Protein AF-B0WEE1-F1 (afdb_monomer)

pLDDT: mean 79.26, std 21.21, range [24.19, 96.56]

Structure (mmCIF, N/CA/C/O backbone):
data_AF-B0WEE1-F1
#
_entry.id   AF-B0WEE1-F1
#
loop_
_atom_site.group_PDB
_atom_site.id
_atom_site.type_symbol
_atom_site.label_atom_id
_atom_site.label_alt_id
_atom_site.label_comp_id
_atom_site.label_asym_id
_atom_site.label_entity_id
_atom_site.label_seq_id
_atom_site.pdbx_PDB_ins_code
_atom_site.Cartn_x
_atom_site.Cartn_y
_atom_site.Cartn_z
_atom_site.occupancy
_atom_site.B_iso_or_equiv
_atom_site.auth_seq_id
_atom_site.auth_comp_id
_atom_site.auth_asym_id
_atom_site.auth_atom_id
_atom_site.pdbx_PDB_model_num
ATOM 1 N N . MET A 1 1 ? -20.373 8.356 1.603 1.00 24.19 1 MET A N 1
ATOM 2 C CA . MET A 1 1 ? -19.181 7.856 0.888 1.00 24.19 1 MET A CA 1
ATOM 3 C C . MET A 1 1 ? -18.296 7.267 1.958 1.00 24.19 1 MET A C 1
ATOM 5 O O . MET A 1 1 ? -17.566 8.008 2.595 1.00 24.19 1 MET A O 1
ATOM 9 N N . GLU A 1 2 ? -18.485 5.983 2.240 1.00 25.17 2 GLU A N 1
ATOM 10 C CA . GLU A 1 2 ? -17.710 5.255 3.245 1.00 25.17 2 GLU A CA 1
ATOM 11 C C . GLU A 1 2 ? -16.257 5.169 2.750 1.00 25.17 2 GLU A C 1
ATOM 13 O O . GLU A 1 2 ? -16.020 4.602 1.677 1.00 25.17 2 GLU A O 1
ATOM 18 N N . PRO A 1 3 ? -15.271 5.769 3.434 1.00 29.12 3 PRO A N 1
ATOM 19 C CA . PRO A 1 3 ? -13.881 5.525 3.096 1.00 29.12 3 PRO A CA 1
ATOM 20 C C . PRO A 1 3 ? -13.570 4.075 3.476 1.00 29.12 3 PRO A C 1
ATOM 22 O O . PRO A 1 3 ? -13.429 3.770 4.654 1.00 29.12 3 PRO A O 1
ATOM 25 N N . SER A 1 4 ? -13.494 3.174 2.486 1.00 31.38 4 SER A N 1
ATOM 26 C CA . SER A 1 4 ? -13.181 1.759 2.734 1.00 31.38 4 SER A CA 1
ATOM 27 C C . SER A 1 4 ? -11.893 1.650 3.553 1.00 31.38 4 SER A C 1
ATOM 29 O O . SER A 1 4 ? -10.805 2.001 3.085 1.00 31.38 4 SER A O 1
ATOM 31 N N . ILE A 1 5 ? -12.060 1.197 4.793 1.00 31.17 5 ILE A N 1
ATOM 32 C CA . ILE A 1 5 ? -11.099 1.129 5.902 1.00 31.17 5 ILE A CA 1
ATOM 33 C C . ILE A 1 5 ? -9.816 0.387 5.502 1.00 31.17 5 ILE A C 1
ATOM 35 O O . ILE A 1 5 ? -8.721 0.732 5.943 1.00 31.17 5 ILE A O 1
ATOM 39 N N . VAL A 1 6 ? -9.932 -0.548 4.560 1.00 28.86 6 VAL A N 1
ATOM 40 C CA . VAL A 1 6 ? -8.824 -1.329 3.994 1.00 28.86 6 VAL A CA 1
ATOM 41 C C . VAL A 1 6 ? -7.830 -0.457 3.209 1.00 28.86 6 VAL A C 1
ATOM 43 O O . VAL A 1 6 ? -6.634 -0.738 3.153 1.00 28.86 6 VAL A O 1
ATOM 46 N N . SER A 1 7 ? -8.294 0.672 2.677 1.00 28.70 7 SER A N 1
ATOM 47 C CA . SER A 1 7 ? -7.515 1.554 1.798 1.00 28.70 7 SER A CA 1
ATOM 48 C C . SER A 1 7 ? -6.540 2.458 2.556 1.00 28.70 7 SER A C 1
ATOM 50 O O . SER A 1 7 ? -5.565 2.934 1.984 1.00 28.70 7 SER A O 1
ATOM 52 N N . LEU A 1 8 ? -6.778 2.681 3.854 1.00 30.27 8 LEU A N 1
ATOM 53 C CA . LEU A 1 8 ? -5.871 3.426 4.736 1.00 30.27 8 LEU A CA 1
ATOM 54 C C . LEU A 1 8 ? -4.777 2.529 5.335 1.00 30.27 8 LEU A C 1
ATOM 56 O O . LEU A 1 8 ? -3.702 3.024 5.675 1.00 30.27 8 LEU A O 1
ATOM 60 N N . LEU A 1 9 ? -5.026 1.218 5.434 1.00 33.88 9 LEU A N 1
ATOM 61 C CA . LEU A 1 9 ? -4.101 0.254 6.036 1.00 33.88 9 LEU A CA 1
ATOM 62 C C . LEU A 1 9 ? -2.933 -0.106 5.106 1.00 33.88 9 LEU A C 1
ATOM 64 O O . LEU A 1 9 ? -1.802 -0.235 5.576 1.00 33.88 9 LEU A O 1
ATOM 68 N N . LEU A 1 10 ? -3.170 -0.161 3.792 1.00 30.27 10 LEU A N 1
ATOM 69 C CA . LEU A 1 10 ? -2.129 -0.430 2.789 1.00 30.27 10 LEU A CA 1
ATOM 70 C C . LEU A 1 10 ? -1.170 0.756 2.569 1.00 30.27 10 LEU A C 1
ATOM 72 O O . LEU A 1 10 ? -0.037 0.569 2.142 1.00 30.27 10 LEU A O 1
ATOM 76 N N . LEU A 1 11 ? -1.539 1.985 2.948 1.00 34.31 11 LEU A N 1
ATOM 77 C CA . LEU A 1 11 ? -0.636 3.138 2.796 1.00 34.31 11 LEU A CA 1
ATOM 78 C C . LEU A 1 11 ? 0.542 3.149 3.756 1.00 34.31 11 LEU A C 1
ATOM 80 O O . LEU A 1 11 ? 1.592 3.714 3.450 1.00 34.31 11 LEU A O 1
ATOM 84 N N . PHE A 1 12 ? 0.408 2.499 4.904 1.00 36.53 12 PHE A N 1
ATOM 85 C CA . PHE A 1 12 ? 1.555 2.324 5.777 1.00 36.53 12 PHE A CA 1
ATOM 86 C C . PHE A 1 12 ? 2.446 1.155 5.366 1.00 36.53 12 PHE A C 1
ATOM 88 O O . PHE A 1 12 ? 3.554 1.036 5.895 1.00 36.53 12 PHE A O 1
ATOM 95 N N . SER A 1 13 ? 2.026 0.373 4.363 1.00 31.31 13 SER A N 1
ATOM 96 C CA . SER A 1 13 ? 2.859 -0.643 3.742 1.00 31.31 13 SER A CA 1
ATOM 97 C C . SER A 1 13 ? 3.767 -0.116 2.619 1.00 31.31 13 SER A C 1
ATOM 99 O O . SER A 1 13 ? 4.299 -0.871 1.820 1.00 31.31 13 SER A O 1
ATOM 101 N N . LEU A 1 14 ? 3.995 1.193 2.549 1.00 31.33 14 LEU A N 1
ATOM 102 C CA . LEU A 1 14 ? 5.192 1.761 1.909 1.00 31.33 14 LEU A CA 1
ATOM 103 C C . LEU A 1 14 ? 6.094 2.442 2.948 1.00 31.33 14 LEU A C 1
ATOM 105 O O . LEU A 1 14 ? 6.934 3.278 2.640 1.00 31.33 14 LEU A O 1
ATOM 109 N N . GLY A 1 15 ? 5.891 2.124 4.227 1.00 34.47 15 GLY A N 1
ATOM 110 C CA . GLY A 1 15 ? 6.249 3.001 5.329 1.00 34.47 15 GLY A CA 1
ATOM 111 C C . GLY A 1 15 ? 7.355 2.527 6.259 1.00 34.47 15 GLY A C 1
ATOM 112 O O . GLY A 1 15 ? 7.516 3.172 7.290 1.00 34.47 15 GLY A O 1
ATOM 113 N N . ALA A 1 16 ? 8.134 1.469 5.987 1.00 30.28 16 ALA A N 1
ATOM 114 C CA . ALA A 1 16 ? 9.292 1.153 6.843 1.00 30.28 16 ALA A CA 1
ATOM 115 C C . ALA A 1 16 ? 10.331 0.171 6.258 1.00 30.28 16 ALA A C 1
ATOM 117 O O . ALA A 1 16 ? 10.458 -0.953 6.727 1.00 30.28 16 ALA A O 1
ATOM 118 N N . SER A 1 17 ? 11.194 0.633 5.352 1.00 33.00 17 SER A N 1
ATOM 119 C CA . SER A 1 17 ? 12.520 0.009 5.186 1.00 33.00 17 SER A CA 1
ATOM 120 C C . SER A 1 17 ? 13.599 0.745 5.999 1.00 33.00 17 SER A C 1
ATOM 122 O O . SER A 1 17 ? 13.611 1.978 6.060 1.00 33.00 17 SER A O 1
ATOM 124 N N . SER A 1 18 ? 14.404 -0.075 6.688 1.00 36.88 18 SER A N 1
ATOM 125 C CA . SER A 1 18 ? 15.675 0.126 7.414 1.00 36.88 18 SER A CA 1
ATOM 126 C C . SER A 1 18 ? 15.842 1.291 8.409 1.00 36.88 18 SER A C 1
ATOM 128 O O . SER A 1 18 ? 16.252 2.391 8.048 1.00 36.88 18 SER A O 1
ATOM 130 N N . SER A 1 19 ? 15.691 0.995 9.706 1.00 32.28 19 SER A N 1
ATOM 131 C CA . SER A 1 19 ? 16.679 1.330 10.755 1.00 32.28 19 SER A CA 1
ATOM 132 C C . SER A 1 19 ? 16.297 0.636 12.064 1.00 32.28 19 SER A C 1
ATOM 134 O O . SER A 1 19 ? 15.165 0.749 12.531 1.00 32.28 19 SER A O 1
ATOM 136 N N . GLY A 1 20 ? 17.235 -0.125 12.630 1.00 33.34 20 GLY A N 1
ATOM 137 C CA . GLY A 1 20 ? 17.052 -0.852 13.881 1.00 33.34 20 GLY A CA 1
ATOM 138 C C . GLY A 1 20 ? 16.870 0.096 15.063 1.00 33.34 20 GLY A C 1
ATOM 139 O O . GLY A 1 20 ? 17.740 0.913 15.352 1.00 33.34 20 GLY A O 1
ATOM 140 N N . TYR A 1 21 ? 15.755 -0.049 15.775 1.00 30.20 21 TYR A N 1
ATOM 141 C CA . TYR A 1 21 ? 15.539 0.590 17.067 1.00 30.20 21 TYR A CA 1
ATOM 142 C C . TYR A 1 21 ? 15.613 -0.480 18.156 1.00 30.20 21 TYR A C 1
ATOM 144 O O . TYR A 1 21 ? 14.747 -1.347 18.241 1.00 30.20 21 TYR A O 1
ATOM 152 N N . ASN A 1 22 ? 16.647 -0.407 18.994 1.00 30.48 22 ASN A N 1
ATOM 153 C CA . ASN A 1 22 ? 16.682 -1.099 20.279 1.00 30.48 22 ASN A CA 1
ATOM 154 C C . ASN A 1 22 ? 15.893 -0.269 21.300 1.00 30.48 22 ASN A C 1
ATOM 156 O O . ASN A 1 22 ? 16.178 0.916 21.474 1.00 30.48 22 ASN A O 1
ATOM 160 N N . LEU A 1 23 ? 14.940 -0.888 21.999 1.00 29.44 23 LEU A N 1
ATOM 161 C CA . LEU A 1 23 ? 14.274 -0.303 23.166 1.00 29.44 23 LEU A CA 1
ATOM 162 C C . LEU A 1 23 ? 14.470 -1.214 24.389 1.00 29.44 23 LEU A C 1
ATOM 164 O O . LEU A 1 23 ? 14.432 -2.437 24.247 1.00 29.44 23 LEU A O 1
ATOM 168 N N . PRO A 1 24 ? 14.706 -0.639 25.582 1.00 30.19 24 PRO A N 1
ATOM 169 C CA . PRO A 1 24 ? 14.985 -1.391 26.795 1.00 30.19 24 PRO A CA 1
ATOM 170 C C . PRO A 1 24 ? 13.713 -2.008 27.388 1.00 30.19 24 PRO A C 1
ATOM 172 O O . PRO A 1 24 ? 12.666 -1.371 27.482 1.00 30.19 24 PRO A O 1
ATOM 175 N N . THR A 1 25 ? 13.842 -3.254 27.836 1.00 39.22 25 THR A N 1
ATOM 176 C CA . THR A 1 25 ? 12.812 -4.032 28.529 1.00 39.22 25 THR A CA 1
ATOM 177 C C . THR A 1 25 ? 12.487 -3.448 29.904 1.00 39.22 25 THR A C 1
ATOM 179 O O . THR A 1 25 ? 13.367 -3.372 30.762 1.00 39.22 25 THR A O 1
ATOM 182 N N . THR A 1 26 ? 11.208 -3.180 30.184 1.00 36.62 26 THR A N 1
ATOM 183 C CA . THR A 1 26 ? 10.711 -3.081 31.567 1.00 36.62 26 THR A CA 1
ATOM 184 C C . THR A 1 26 ? 9.388 -3.813 31.783 1.00 36.62 26 THR A C 1
ATOM 186 O O . THR A 1 26 ? 8.344 -3.372 31.326 1.00 36.62 26 THR A O 1
ATOM 189 N N . ARG A 1 27 ? 9.530 -4.906 32.547 1.00 33.19 27 ARG A N 1
ATOM 190 C CA . ARG A 1 27 ? 8.713 -5.483 33.634 1.00 33.19 27 ARG A CA 1
ATOM 191 C C . ARG A 1 27 ? 7.195 -5.659 33.469 1.00 33.19 27 ARG A C 1
ATOM 193 O O . ARG A 1 27 ? 6.434 -4.715 33.324 1.00 33.19 27 ARG A O 1
ATOM 200 N N . HIS A 1 28 ? 6.827 -6.924 33.679 1.00 43.25 28 HIS A N 1
ATOM 201 C CA . HIS A 1 28 ? 5.501 -7.517 33.788 1.00 43.25 28 HIS A CA 1
ATOM 202 C C . HIS A 1 28 ? 4.563 -6.803 34.769 1.00 43.25 28 HIS A C 1
ATOM 204 O O . HIS A 1 28 ? 4.865 -6.676 35.957 1.00 43.25 28 HIS A O 1
ATOM 210 N N . VAL A 1 29 ? 3.389 -6.452 34.252 1.00 40.09 29 VAL A N 1
ATOM 211 C CA . VAL A 1 29 ? 2.128 -6.341 34.985 1.00 40.09 29 VAL A CA 1
ATOM 212 C C . VAL A 1 29 ? 1.253 -7.479 34.452 1.00 40.09 29 VAL A C 1
ATOM 214 O O . VAL A 1 29 ? 1.193 -7.679 33.241 1.00 40.09 29 VAL A O 1
ATOM 217 N N . GLU A 1 30 ? 0.664 -8.284 35.337 1.00 40.66 30 GLU A N 1
ATOM 218 C CA . GLU A 1 30 ? -0.270 -9.351 34.955 1.00 40.66 30 GLU A CA 1
ATOM 219 C C . GLU A 1 30 ? -1.512 -8.745 34.293 1.00 40.66 30 GLU A C 1
ATOM 221 O O . GLU A 1 30 ? -2.213 -7.933 34.897 1.00 40.66 30 GLU A O 1
ATOM 226 N N . GLU A 1 31 ? -1.788 -9.145 33.054 1.00 35.59 31 GLU A N 1
ATOM 227 C CA . GLU A 1 31 ? -2.916 -8.658 32.266 1.00 35.59 31 GLU A CA 1
ATOM 228 C C . GLU A 1 31 ? -3.718 -9.828 31.709 1.00 35.59 31 GLU A C 1
ATOM 230 O O . GLU A 1 31 ? -3.170 -10.798 31.184 1.00 35.59 31 GLU A O 1
ATOM 235 N N . GLN A 1 32 ? -5.039 -9.707 31.827 1.00 37.66 32 GLN A N 1
ATOM 236 C CA . GLN A 1 32 ? -6.025 -10.492 31.082 1.00 37.66 32 GLN A CA 1
ATOM 237 C C . GLN A 1 32 ? -5.645 -10.514 29.589 1.00 37.66 32 GLN A C 1
ATOM 239 O O . GLN A 1 32 ? -5.091 -9.521 29.120 1.00 37.66 32 GLN A O 1
ATOM 244 N N . PRO A 1 33 ? -5.878 -11.613 28.846 1.00 37.50 33 PRO A N 1
ATOM 245 C CA . PRO A 1 33 ? -5.180 -11.869 27.588 1.00 37.50 33 PRO A CA 1
ATOM 246 C C . PRO A 1 33 ? -5.459 -10.765 26.557 1.00 37.50 33 PRO A C 1
ATOM 248 O O . PRO A 1 33 ? -6.486 -10.763 25.889 1.00 37.50 33 PRO A O 1
ATOM 251 N N . ARG A 1 34 ? -4.515 -9.825 26.420 1.00 45.78 34 ARG A N 1
ATOM 252 C CA . ARG A 1 34 ? -4.468 -8.768 25.394 1.00 45.78 34 ARG A CA 1
ATOM 253 C C . ARG A 1 34 ? -4.008 -9.361 24.059 1.00 45.78 34 ARG A C 1
ATOM 255 O O . ARG A 1 34 ? -2.976 -8.969 23.523 1.00 45.78 34 ARG A O 1
ATOM 262 N N . HIS A 1 35 ? -4.707 -10.398 23.606 1.00 53.47 35 HIS A N 1
ATOM 263 C CA . HIS A 1 35 ? -4.207 -11.360 22.626 1.00 53.47 35 HIS A CA 1
ATOM 264 C C . HIS A 1 35 ? -5.198 -11.658 21.489 1.00 53.47 35 HIS A C 1
ATOM 266 O O . HIS A 1 35 ? -5.295 -12.818 21.118 1.00 53.47 35 HIS A O 1
ATOM 272 N N . HIS A 1 36 ? -5.937 -10.698 20.906 1.00 73.12 36 HIS A N 1
ATOM 273 C CA . HIS A 1 36 ? -6.811 -11.061 19.770 1.00 73.12 36 HIS A CA 1
ATOM 274 C C . HIS A 1 36 ? -6.735 -10.139 18.538 1.00 73.12 36 HIS A C 1
ATOM 276 O O . HIS A 1 36 ? -6.563 -10.679 17.447 1.00 73.12 36 HIS A O 1
ATOM 282 N N . LEU A 1 37 ? -6.678 -8.800 18.647 1.00 87.38 37 LEU A N 1
ATOM 283 C CA . LEU A 1 37 ? -6.661 -7.959 17.425 1.00 87.38 37 LEU A CA 1
ATOM 284 C C . LEU A 1 37 ? -5.451 -8.209 16.506 1.00 87.38 37 LEU A C 1
ATOM 286 O O . LEU A 1 37 ? -5.604 -8.313 15.293 1.00 87.38 37 LEU A O 1
ATOM 290 N N . GLN A 1 38 ? -4.230 -8.302 17.044 1.00 86.75 38 GLN A N 1
ATOM 291 C CA . GLN A 1 38 ? -3.051 -8.521 16.193 1.00 86.75 38 GLN A CA 1
ATOM 292 C C . GLN A 1 38 ? -3.106 -9.872 15.480 1.00 86.75 38 GLN A C 1
ATOM 294 O O . GLN A 1 38 ? -2.657 -9.953 14.340 1.00 86.75 38 GLN A O 1
ATOM 299 N N . GLN A 1 39 ? -3.653 -10.904 16.127 1.00 89.94 39 GLN A N 1
ATOM 300 C CA . GLN A 1 39 ? -3.843 -12.204 15.491 1.00 89.94 39 GLN A CA 1
ATOM 301 C C . GLN A 1 39 ? -4.913 -12.121 14.401 1.00 89.94 39 GLN A C 1
ATOM 303 O O . GLN A 1 39 ? -4.672 -12.597 13.299 1.00 89.94 39 GLN A O 1
ATOM 308 N N . ASP A 1 40 ? -6.031 -11.440 14.662 1.00 91.12 40 ASP A N 1
ATOM 309 C CA . ASP A 1 40 ? -7.086 -11.252 13.664 1.00 91.12 40 ASP A CA 1
ATOM 310 C C . ASP A 1 40 ? -6.551 -10.556 12.409 1.00 91.12 40 ASP A C 1
ATOM 312 O O . ASP A 1 40 ? -6.820 -10.997 11.297 1.00 91.12 40 ASP A O 1
ATO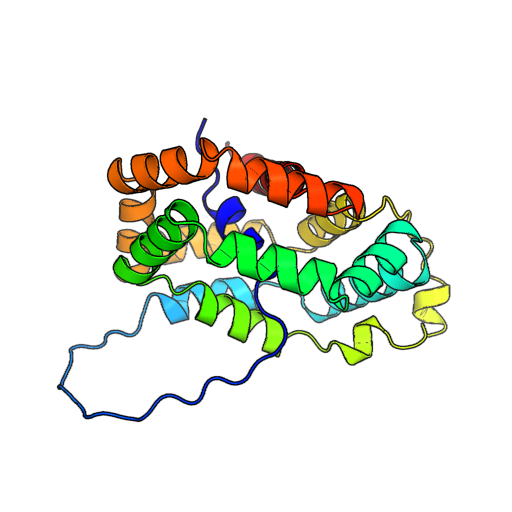M 316 N N . ILE A 1 41 ? -5.713 -9.525 12.571 1.00 89.50 41 ILE A N 1
ATOM 317 C CA . ILE A 1 41 ? -5.049 -8.864 11.439 1.00 89.50 41 ILE A CA 1
ATOM 318 C C . ILE A 1 41 ? -4.059 -9.797 10.724 1.00 89.50 41 ILE A C 1
ATOM 320 O O . ILE A 1 41 ? -3.948 -9.749 9.498 1.00 89.50 41 ILE A O 1
ATOM 324 N N . LEU A 1 42 ? -3.336 -10.650 11.457 1.00 89.81 42 LEU A N 1
ATOM 325 C CA . LEU A 1 42 ? -2.423 -11.622 10.849 1.00 89.81 42 LEU A CA 1
ATOM 326 C C . LEU A 1 42 ? -3.157 -12.674 10.019 1.00 89.81 42 LEU A C 1
ATOM 328 O O . LEU A 1 42 ? -2.605 -13.106 9.009 1.00 89.81 42 LEU A O 1
ATOM 332 N N . ASP A 1 43 ? -4.378 -13.043 10.402 1.00 93.25 43 ASP A N 1
ATOM 333 C CA . ASP A 1 43 ? -5.197 -13.985 9.644 1.00 93.25 43 ASP A CA 1
ATOM 334 C C . ASP A 1 43 ? -5.536 -13.426 8.250 1.00 93.25 43 ASP A C 1
ATOM 336 O O . ASP A 1 43 ? -5.440 -14.161 7.271 1.00 93.25 43 ASP A O 1
ATOM 340 N N . PHE A 1 44 ? -5.796 -12.117 8.116 1.00 91.56 44 PHE A N 1
ATOM 341 C CA . PHE A 1 44 ? -5.946 -11.478 6.797 1.00 91.56 44 PHE A CA 1
ATOM 342 C C . PHE A 1 44 ? -4.649 -11.478 5.991 1.00 91.56 44 PHE A C 1
ATOM 344 O O . PHE A 1 44 ? -4.678 -11.705 4.784 1.00 91.56 44 PHE A O 1
ATOM 351 N N . LEU A 1 45 ? -3.500 -11.235 6.635 1.00 90.56 45 LEU A N 1
ATOM 352 C CA . LEU A 1 45 ? -2.212 -11.298 5.938 1.00 90.56 45 LEU A CA 1
ATOM 353 C C . LEU A 1 45 ? -1.938 -12.703 5.395 1.00 90.56 45 LEU A C 1
ATOM 355 O O . LEU A 1 45 ? -1.325 -12.824 4.345 1.00 90.56 45 LEU A O 1
ATOM 359 N N . ASN A 1 46 ? -2.407 -13.752 6.073 1.00 93.38 46 ASN A N 1
ATOM 360 C CA . ASN A 1 46 ? -2.237 -15.133 5.621 1.00 93.38 46 ASN A CA 1
ATOM 361 C C . ASN A 1 46 ? -3.065 -15.482 4.372 1.00 93.38 46 ASN A C 1
ATOM 363 O O . ASN A 1 46 ? -2.786 -16.505 3.756 1.00 93.38 46 ASN A O 1
ATOM 367 N N . LEU A 1 47 ? -4.045 -14.656 3.990 1.00 94.06 47 LEU A N 1
ATOM 368 C CA . LEU A 1 47 ? -4.805 -14.826 2.745 1.00 94.06 47 LEU A CA 1
ATOM 369 C C . LEU A 1 47 ? -4.074 -14.271 1.514 1.00 94.06 47 LEU A C 1
ATOM 371 O O . LEU A 1 47 ? -4.510 -14.499 0.391 1.00 94.06 47 LEU A O 1
ATOM 375 N N . ILE A 1 48 ? -2.993 -13.510 1.697 1.00 91.62 48 ILE A N 1
ATOM 376 C CA . ILE A 1 48 ? -2.241 -12.945 0.576 1.00 91.62 48 ILE A CA 1
ATOM 377 C C . ILE A 1 48 ? -1.412 -14.066 -0.076 1.00 91.62 48 ILE A C 1
ATOM 379 O O . ILE A 1 48 ? -0.594 -14.681 0.615 1.00 91.62 48 ILE A O 1
ATOM 383 N N . PRO A 1 49 ? -1.555 -14.314 -1.392 1.00 94.25 49 PRO A N 1
ATOM 384 C CA . PRO A 1 49 ? -0.712 -15.266 -2.107 1.00 94.25 49 PRO A CA 1
ATOM 385 C C . PRO A 1 49 ? 0.667 -14.641 -2.377 1.00 94.25 49 PRO A C 1
ATOM 387 O O . PRO A 1 49 ? 0.919 -14.106 -3.454 1.00 94.25 49 PRO A O 1
ATOM 390 N N . PHE A 1 50 ? 1.549 -14.642 -1.370 1.00 87.75 50 PHE A N 1
ATOM 391 C CA . PHE A 1 50 ? 2.845 -13.945 -1.434 1.00 87.75 50 PHE A CA 1
ATOM 392 C C . PHE A 1 50 ? 3.711 -14.391 -2.612 1.00 87.75 50 PHE A C 1
ATOM 394 O O . PHE A 1 50 ? 4.246 -13.523 -3.295 1.00 87.75 50 PHE A O 1
ATOM 401 N N . ASP A 1 51 ? 3.775 -15.690 -2.903 1.00 92.50 51 ASP A N 1
ATOM 402 C CA . ASP A 1 51 ? 4.569 -16.228 -4.016 1.00 92.50 51 ASP A CA 1
ATOM 403 C C . ASP A 1 51 ? 4.100 -15.663 -5.375 1.00 92.50 51 ASP A C 1
ATOM 405 O O . ASP A 1 51 ? 4.911 -15.217 -6.194 1.00 92.50 51 ASP A O 1
ATOM 409 N N . ASP A 1 52 ? 2.781 -15.602 -5.599 1.00 93.69 52 ASP A N 1
ATOM 410 C CA . ASP A 1 52 ? 2.197 -15.048 -6.829 1.00 93.69 52 ASP A CA 1
ATOM 411 C C . ASP A 1 52 ? 2.400 -13.529 -6.906 1.00 93.69 52 ASP A C 1
ATOM 413 O O . ASP A 1 52 ? 2.738 -12.988 -7.961 1.00 93.69 52 ASP A O 1
ATOM 417 N N . VAL A 1 53 ? 2.236 -12.826 -5.778 1.00 91.75 53 VAL A N 1
ATOM 418 C CA . VAL A 1 53 ? 2.470 -11.378 -5.690 1.00 91.75 53 VAL A CA 1
ATOM 419 C C . VAL A 1 53 ? 3.941 -11.051 -5.951 1.00 91.75 53 VAL A C 1
ATOM 421 O O . VAL A 1 53 ? 4.227 -10.116 -6.695 1.00 91.75 53 VAL A O 1
ATOM 424 N N . GLN A 1 54 ? 4.880 -11.815 -5.393 1.00 89.75 54 GLN A N 1
ATOM 425 C CA . GLN A 1 54 ? 6.315 -11.646 -5.628 1.00 89.75 54 GLN A CA 1
ATOM 426 C C . GLN A 1 54 ? 6.676 -11.908 -7.086 1.00 89.75 54 GLN A C 1
ATOM 428 O O . GLN A 1 54 ? 7.358 -11.082 -7.692 1.00 89.75 54 GLN A O 1
ATOM 433 N N . SER A 1 55 ? 6.156 -12.988 -7.671 1.00 92.56 55 SER A N 1
ATOM 434 C CA . SER A 1 55 ? 6.349 -13.310 -9.089 1.00 92.56 55 SER A CA 1
ATOM 435 C C . SER A 1 55 ? 5.831 -12.188 -9.997 1.00 92.56 55 SER A C 1
ATOM 437 O O . SER A 1 55 ? 6.502 -11.776 -10.944 1.00 92.56 55 SER A O 1
ATOM 439 N N . LEU A 1 56 ? 4.658 -11.631 -9.679 1.00 93.25 56 LEU A N 1
ATOM 440 C CA . LEU A 1 56 ? 4.086 -10.492 -10.393 1.00 93.25 56 LEU A CA 1
ATOM 441 C C . LEU A 1 56 ? 4.946 -9.229 -10.236 1.00 93.25 56 LEU A C 1
ATOM 443 O O . LEU A 1 56 ? 5.202 -8.532 -11.218 1.00 93.25 56 LEU A O 1
ATOM 447 N N . MET A 1 57 ? 5.412 -8.932 -9.021 1.00 90.25 57 MET A N 1
ATOM 448 C CA . MET A 1 57 ? 6.292 -7.792 -8.757 1.00 90.25 57 MET A CA 1
ATOM 449 C C . MET A 1 57 ? 7.627 -7.921 -9.497 1.00 90.25 57 MET A C 1
ATOM 451 O O . MET A 1 57 ? 8.073 -6.939 -10.087 1.00 90.25 57 MET A O 1
ATOM 455 N N . GLN A 1 58 ? 8.227 -9.114 -9.518 1.00 92.19 58 GLN A N 1
ATOM 456 C CA . GLN A 1 58 ? 9.436 -9.411 -10.287 1.00 92.19 58 GLN A CA 1
ATOM 457 C C . GLN A 1 58 ? 9.195 -9.181 -11.783 1.00 92.19 58 GLN A C 1
ATOM 459 O O . GLN A 1 58 ? 9.987 -8.505 -12.439 1.00 92.19 58 GLN A O 1
ATOM 464 N N . TYR A 1 59 ? 8.078 -9.679 -12.325 1.00 94.94 59 TYR A N 1
ATOM 465 C CA . TYR A 1 59 ? 7.723 -9.444 -13.724 1.00 94.94 59 TYR A CA 1
ATOM 466 C C . TYR A 1 59 ? 7.631 -7.945 -14.036 1.00 94.94 59 TYR A C 1
ATOM 468 O O . TYR A 1 59 ? 8.261 -7.450 -14.968 1.00 94.94 59 TYR A O 1
ATOM 476 N N . TYR A 1 60 ? 6.882 -7.193 -13.232 1.00 94.38 60 TYR A N 1
ATOM 477 C CA . TYR A 1 60 ? 6.749 -5.751 -13.418 1.00 94.38 60 TYR A CA 1
ATOM 478 C C . TYR A 1 60 ? 8.086 -5.014 -13.276 1.00 94.38 60 TYR A C 1
ATOM 480 O O . TYR A 1 60 ? 8.345 -4.104 -14.055 1.00 94.38 60 TYR A O 1
ATOM 488 N N . TYR A 1 61 ? 8.948 -5.406 -12.336 1.00 90.06 61 TYR A N 1
ATOM 489 C CA . TYR A 1 61 ? 10.271 -4.802 -12.176 1.00 90.06 61 TYR A CA 1
ATOM 490 C C . TYR A 1 61 ? 11.134 -4.955 -13.437 1.00 90.06 61 TYR A C 1
ATOM 492 O O . TYR A 1 61 ? 11.727 -3.980 -13.884 1.00 90.06 61 TYR A O 1
ATOM 500 N N . HIS A 1 62 ? 11.162 -6.143 -14.048 1.00 94.38 62 HIS A N 1
ATOM 501 C CA . HIS A 1 62 ? 12.012 -6.413 -15.217 1.00 94.38 62 HIS A CA 1
ATOM 502 C C . HIS A 1 62 ? 11.420 -5.959 -16.555 1.00 94.38 62 HIS A C 1
ATOM 504 O O . HIS A 1 62 ? 12.162 -5.758 -17.518 1.00 94.38 62 HIS A O 1
ATOM 510 N N . TYR A 1 63 ? 10.094 -5.825 -16.647 1.00 96.12 63 TYR A N 1
ATOM 511 C CA . TYR A 1 63 ? 9.403 -5.573 -17.919 1.00 96.12 63 TYR A CA 1
ATOM 512 C C . TYR A 1 63 ? 8.614 -4.259 -17.971 1.00 96.12 63 TYR A C 1
ATOM 514 O O . TYR A 1 63 ? 8.113 -3.906 -19.040 1.00 96.12 63 TYR A O 1
ATOM 522 N N . ASP A 1 64 ? 8.538 -3.494 -16.877 1.00 96.56 64 ASP A N 1
ATOM 523 C CA . ASP A 1 64 ? 7.907 -2.173 -16.840 1.00 96.56 64 ASP A CA 1
ATOM 524 C C . ASP A 1 64 ? 8.877 -1.090 -16.345 1.00 96.56 64 ASP A C 1
ATOM 526 O O . ASP A 1 64 ? 9.186 -0.983 -15.159 1.00 96.56 64 ASP A O 1
ATOM 530 N N . ALA A 1 65 ? 9.298 -0.212 -17.258 1.00 96.00 65 ALA A N 1
ATOM 531 C CA . ALA A 1 65 ? 10.254 0.854 -16.956 1.00 96.00 65 ALA A CA 1
ATOM 532 C C . ALA A 1 65 ? 9.763 1.854 -15.886 1.00 96.00 65 ALA A C 1
ATOM 534 O O . ALA A 1 65 ? 10.580 2.484 -15.211 1.00 96.00 65 ALA A O 1
ATOM 535 N N . GLN A 1 66 ? 8.443 2.045 -15.722 1.00 94.50 66 GLN A N 1
ATOM 536 C CA . GLN A 1 66 ? 7.932 2.894 -14.642 1.00 94.50 66 GLN A CA 1
ATOM 537 C C . GLN A 1 66 ? 8.120 2.204 -13.289 1.00 94.50 66 GLN A C 1
ATOM 539 O O . GLN A 1 66 ? 8.477 2.874 -12.319 1.00 94.50 66 GLN A O 1
ATOM 544 N N . VAL A 1 67 ? 7.876 0.894 -13.216 1.00 90.88 67 VAL A N 1
ATOM 545 C CA . VAL A 1 67 ? 8.033 0.132 -11.972 1.00 90.88 67 VAL A CA 1
ATOM 546 C C . VAL A 1 67 ? 9.503 -0.034 -11.604 1.00 90.88 67 VAL A C 1
ATOM 548 O O . VAL A 1 67 ? 9.839 0.215 -10.448 1.00 90.88 67 VAL A O 1
ATOM 551 N N . GLU A 1 68 ? 10.373 -0.347 -12.566 1.00 91.31 68 GLU A N 1
ATOM 552 C CA . GLU A 1 68 ? 11.831 -0.377 -12.376 1.00 91.31 68 GLU A CA 1
ATOM 553 C C . GLU A 1 68 ? 12.321 0.928 -11.727 1.00 91.31 68 GLU A C 1
ATOM 555 O O . GLU A 1 68 ? 12.845 0.934 -10.611 1.00 91.31 68 GLU A O 1
ATOM 560 N N . SER A 1 69 ? 12.029 2.068 -12.368 1.00 92.06 69 SER A N 1
ATOM 561 C CA . SER A 1 69 ? 12.449 3.382 -11.876 1.00 92.06 69 SER A CA 1
ATOM 562 C C . SER A 1 69 ? 11.867 3.727 -10.503 1.00 92.06 69 SER A C 1
ATOM 564 O O . SER A 1 69 ? 12.508 4.451 -9.733 1.00 92.06 69 SER A O 1
ATOM 566 N N . ALA A 1 70 ? 10.646 3.287 -10.205 1.00 87.12 70 ALA A N 1
ATOM 567 C CA . ALA A 1 70 ? 10.020 3.554 -8.921 1.00 87.12 70 ALA A CA 1
ATOM 568 C C . ALA A 1 70 ? 10.639 2.713 -7.799 1.00 87.12 70 ALA A C 1
ATOM 570 O O . ALA A 1 70 ? 10.863 3.239 -6.709 1.00 87.12 70 ALA A O 1
ATOM 571 N N . LEU A 1 71 ? 10.945 1.439 -8.059 1.00 81.94 71 LEU A N 1
ATOM 572 C CA . LEU A 1 71 ? 11.597 0.561 -7.088 1.00 81.94 71 LEU A CA 1
ATOM 573 C C . LEU A 1 71 ? 13.035 1.007 -6.798 1.00 81.94 71 LEU A C 1
ATOM 575 O O . LEU A 1 71 ? 13.428 1.051 -5.631 1.00 81.94 71 LEU A O 1
ATOM 579 N N . ASP A 1 72 ? 13.768 1.480 -7.806 1.00 81.38 72 ASP A N 1
ATOM 580 C CA . ASP A 1 72 ? 15.075 2.114 -7.599 1.00 81.38 72 ASP A CA 1
ATOM 581 C C . ASP A 1 72 ? 14.970 3.373 -6.723 1.00 81.38 72 ASP A C 1
ATOM 583 O O . ASP A 1 72 ? 15.775 3.595 -5.811 1.00 81.38 72 ASP A 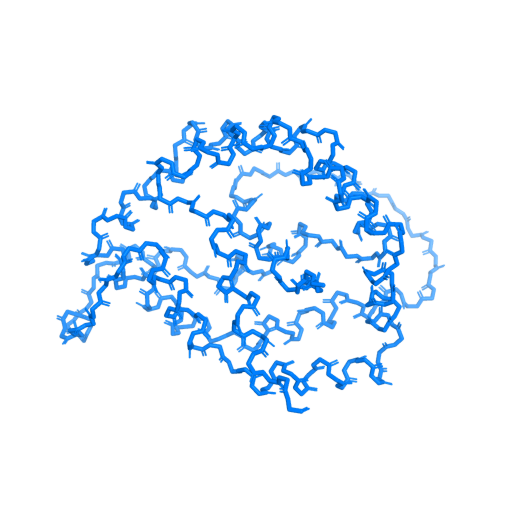O 1
ATOM 587 N N . TYR A 1 73 ? 13.939 4.196 -6.949 1.00 82.81 73 TYR A N 1
ATOM 588 C CA . TYR A 1 73 ? 13.715 5.424 -6.185 1.00 82.81 73 TYR A CA 1
ATOM 589 C C . TYR A 1 73 ? 13.471 5.173 -4.689 1.00 82.81 73 TYR A C 1
ATOM 591 O O . TYR A 1 73 ? 13.894 5.993 -3.869 1.00 82.81 73 TYR A O 1
ATOM 599 N N . VAL A 1 74 ? 12.863 4.042 -4.307 1.00 80.12 74 VAL A N 1
ATOM 600 C CA . VAL A 1 74 ? 12.645 3.670 -2.892 1.00 80.12 74 VAL A CA 1
ATOM 601 C C . VAL A 1 74 ? 13.963 3.577 -2.113 1.00 80.12 74 VAL A C 1
ATOM 603 O O . VAL A 1 74 ? 13.991 3.856 -0.913 1.00 80.12 74 VAL A O 1
ATOM 606 N N . SER A 1 75 ? 15.071 3.260 -2.786 1.00 78.56 75 SER A N 1
ATOM 607 C CA . SER A 1 75 ? 16.405 3.178 -2.175 1.00 78.56 75 SER A CA 1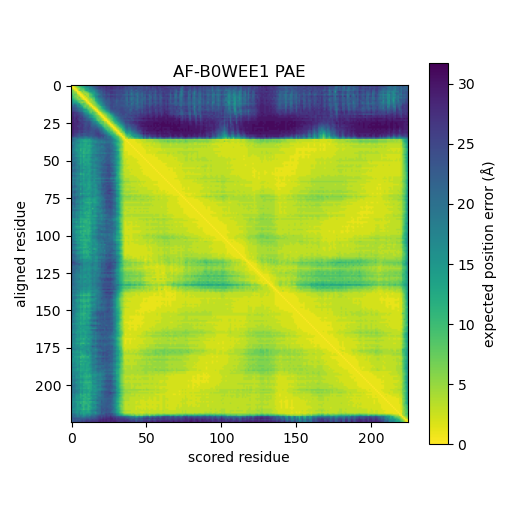
ATOM 608 C C . SER A 1 75 ? 17.118 4.535 -2.060 1.00 78.56 75 SER A C 1
ATOM 610 O O . SER A 1 75 ? 18.248 4.605 -1.577 1.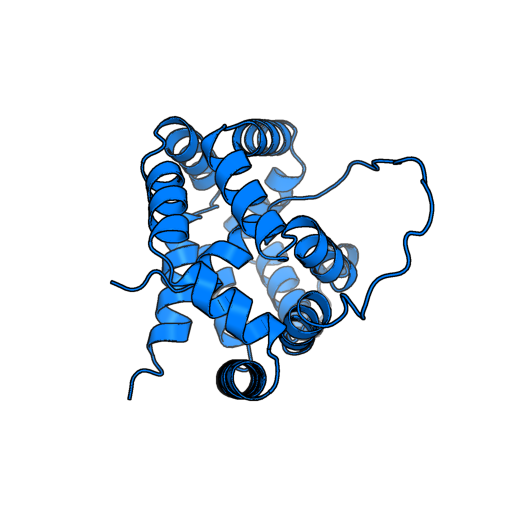00 78.56 75 SER A O 1
ATOM 612 N N . SER A 1 76 ? 16.488 5.629 -2.500 1.00 84.94 76 SER A N 1
ATOM 613 C CA . SER A 1 76 ? 17.098 6.962 -2.519 1.00 84.94 76 SER A CA 1
ATOM 614 C C . SER A 1 76 ? 16.999 7.715 -1.184 1.00 84.94 76 SER A C 1
ATOM 616 O O . SER A 1 76 ? 16.112 7.498 -0.348 1.00 84.94 76 SER A O 1
ATOM 618 N N . GLU A 1 77 ? 17.903 8.682 -0.999 1.00 90.50 77 GLU A N 1
ATOM 619 C CA . GLU A 1 77 ? 17.865 9.607 0.139 1.00 90.50 77 GLU A CA 1
ATOM 620 C C . GLU A 1 77 ? 16.632 10.526 0.092 1.00 90.50 77 GLU A C 1
ATOM 622 O O . GLU A 1 77 ? 16.030 10.788 1.131 1.00 90.50 77 GLU A O 1
ATOM 627 N N . ASP A 1 78 ? 16.198 10.962 -1.099 1.00 88.81 78 ASP A N 1
ATOM 628 C CA . ASP A 1 78 ? 15.001 11.805 -1.252 1.00 88.81 78 ASP A CA 1
ATOM 629 C C . ASP A 1 78 ? 13.735 11.072 -0.791 1.00 88.81 78 ASP A C 1
ATOM 631 O O . ASP A 1 78 ? 12.953 11.624 -0.014 1.00 88.81 78 ASP A O 1
ATOM 635 N N . TYR A 1 79 ? 13.573 9.802 -1.173 1.00 84.44 79 TYR A N 1
ATOM 636 C CA . TYR A 1 79 ? 12.475 8.973 -0.678 1.00 84.44 79 TYR A CA 1
ATOM 637 C C . TYR A 1 79 ? 12.514 8.834 0.851 1.00 84.44 79 TYR A C 1
ATOM 639 O O . TYR A 1 79 ? 11.506 9.045 1.536 1.00 84.44 79 TYR A O 1
ATOM 647 N N . THR A 1 80 ? 13.697 8.545 1.405 1.00 84.38 80 THR A N 1
ATOM 648 C CA . THR A 1 80 ? 13.906 8.444 2.858 1.00 84.38 80 THR A CA 1
ATOM 649 C C . THR A 1 80 ? 13.515 9.742 3.568 1.00 84.38 80 THR A C 1
ATOM 651 O O . THR A 1 80 ? 12.829 9.711 4.595 1.00 84.38 80 THR A O 1
ATOM 654 N N . GLN A 1 81 ? 13.888 10.887 3.001 1.00 91.56 81 GLN A N 1
ATOM 655 C CA . GLN A 1 81 ? 13.579 12.203 3.539 1.00 91.56 81 GLN A CA 1
ATOM 656 C C . GLN A 1 81 ? 12.076 12.514 3.479 1.00 91.56 81 GLN A C 1
ATOM 658 O O . GLN A 1 81 ? 11.506 12.928 4.489 1.00 91.56 81 GLN A O 1
ATOM 663 N N . ILE A 1 82 ? 11.400 12.255 2.353 1.00 87.06 82 ILE A N 1
ATOM 664 C CA . ILE A 1 82 ? 9.942 12.440 2.234 1.00 87.06 82 ILE A CA 1
ATOM 665 C C . ILE A 1 82 ? 9.203 11.592 3.268 1.00 87.06 82 ILE A C 1
ATOM 667 O O . ILE A 1 82 ? 8.294 12.076 3.944 1.00 87.06 82 ILE A O 1
ATOM 671 N N . LYS A 1 83 ? 9.609 10.333 3.435 1.00 83.94 83 LYS A N 1
ATOM 672 C CA . LYS A 1 83 ? 9.032 9.431 4.434 1.00 83.94 83 LYS A CA 1
ATOM 673 C C . LYS A 1 83 ? 9.187 9.987 5.852 1.00 83.94 83 LYS A C 1
ATOM 675 O O . LYS A 1 83 ? 8.220 9.995 6.616 1.00 83.94 83 LYS A O 1
ATOM 680 N N . LEU A 1 84 ? 10.378 10.472 6.215 1.00 86.12 84 LEU A N 1
ATOM 681 C CA . LEU A 1 84 ? 10.618 11.111 7.514 1.00 86.12 84 LEU A CA 1
ATOM 682 C C . LEU A 1 84 ? 9.757 12.366 7.700 1.00 86.12 84 LEU A C 1
ATOM 684 O O . LEU A 1 84 ? 9.199 12.566 8.778 1.00 86.12 84 LEU A O 1
ATOM 688 N N . GLU A 1 85 ? 9.614 13.188 6.661 1.00 92.31 85 GLU A N 1
ATOM 689 C CA . GLU A 1 85 ? 8.756 14.375 6.674 1.00 92.31 85 GLU A CA 1
ATOM 690 C C . GLU A 1 85 ? 7.293 14.000 6.929 1.00 92.31 85 GLU A C 1
ATOM 692 O O . GLU A 1 85 ? 6.692 14.556 7.847 1.00 92.31 85 GLU A O 1
ATOM 697 N N . ILE A 1 86 ? 6.753 13.000 6.218 1.00 88.12 86 ILE A N 1
ATOM 698 C CA . ILE A 1 86 ? 5.384 12.493 6.416 1.00 88.12 86 ILE A CA 1
ATOM 699 C C . ILE A 1 86 ? 5.195 12.008 7.858 1.00 88.12 86 ILE A C 1
ATOM 701 O O . ILE A 1 86 ? 4.253 12.423 8.532 1.00 88.12 86 ILE A O 1
ATOM 705 N N . MET A 1 87 ? 6.102 11.171 8.374 1.00 84.62 87 MET A N 1
ATOM 706 C CA . MET A 1 87 ? 6.005 10.643 9.745 1.00 84.62 87 MET A CA 1
ATOM 707 C C . MET A 1 87 ? 6.079 11.736 10.822 1.00 84.62 87 MET A C 1
ATOM 709 O O . MET A 1 87 ? 5.584 11.549 11.937 1.00 84.62 87 MET A O 1
ATOM 713 N N . ASN A 1 88 ? 6.686 12.881 10.500 1.00 92.44 88 ASN A N 1
ATOM 714 C CA . ASN A 1 88 ? 6.831 14.016 11.404 1.00 92.44 88 ASN A CA 1
ATOM 715 C C . ASN A 1 88 ? 5.677 15.030 11.335 1.00 92.44 88 ASN A C 1
ATOM 717 O O . ASN A 1 88 ? 5.660 15.984 12.124 1.00 92.44 88 ASN A O 1
ATOM 721 N N . LEU A 1 89 ? 4.683 14.815 10.478 1.00 92.25 89 LEU A N 1
ATOM 722 C CA . LEU A 1 89 ? 3.468 15.621 10.458 1.00 92.25 89 LEU A CA 1
ATOM 723 C C . LEU A 1 89 ? 2.593 15.330 11.686 1.00 92.25 89 LEU A C 1
ATOM 725 O O . LEU A 1 89 ? 2.435 14.182 12.112 1.00 92.25 89 LEU A O 1
ATOM 729 N N . SER A 1 90 ? 2.022 16.372 12.299 1.00 95.75 90 SER A N 1
ATOM 730 C CA . SER A 1 90 ? 1.254 16.209 13.540 1.00 95.75 90 SER A CA 1
ATOM 731 C C . SER A 1 90 ? -0.040 15.428 13.334 1.00 95.75 90 SER A C 1
ATOM 733 O O . SER A 1 90 ? -0.416 14.636 14.194 1.00 95.75 90 SER A O 1
ATOM 735 N N . GLU A 1 91 ? -0.695 15.609 12.195 1.00 90.62 91 GLU A N 1
ATOM 736 C CA . GLU A 1 91 ? -1.884 14.888 11.755 1.00 90.62 91 GLU A CA 1
ATOM 737 C C . GLU A 1 91 ? -1.580 13.407 11.506 1.00 90.62 91 GLU A C 1
ATOM 739 O O . GLU A 1 91 ? -2.326 12.558 11.981 1.00 90.62 91 GLU A O 1
ATOM 744 N N . VAL A 1 92 ? -0.431 13.075 10.901 1.00 90.44 92 VAL A N 1
ATOM 745 C CA . VAL A 1 92 ? 0.003 11.682 10.689 1.00 90.44 92 VAL A CA 1
ATOM 746 C C . VAL A 1 92 ? 0.291 11.007 12.027 1.00 90.44 92 VAL A C 1
ATOM 748 O O . VAL A 1 92 ? -0.174 9.897 12.284 1.00 90.44 92 VAL A O 1
ATOM 751 N N . ARG A 1 93 ? 0.992 11.693 12.939 1.00 91.56 93 ARG A N 1
ATOM 752 C CA . ARG A 1 93 ? 1.193 11.185 14.304 1.00 91.56 93 ARG A CA 1
ATOM 753 C C . ARG A 1 93 ? -0.109 11.062 15.086 1.00 91.56 93 ARG A C 1
ATOM 755 O O . ARG A 1 93 ? -0.202 10.212 15.963 1.00 91.56 93 ARG A O 1
ATOM 762 N N . SER A 1 94 ? -1.092 11.922 14.841 1.00 91.62 94 SER A N 1
ATOM 763 C CA . SER A 1 94 ? -2.390 11.857 15.524 1.00 91.62 94 SER A CA 1
ATOM 764 C C . SER A 1 94 ? -3.217 10.687 15.007 1.00 91.62 94 SER A C 1
ATOM 766 O O . SER A 1 94 ? -3.721 9.923 15.820 1.00 91.62 94 SER A O 1
ATOM 768 N N . PHE A 1 95 ? -3.227 10.472 13.691 1.00 90.06 95 PHE A N 1
ATOM 769 C CA . PHE A 1 95 ? -3.795 9.284 13.061 1.00 90.06 95 PHE A CA 1
ATOM 770 C C . PHE A 1 95 ? -3.174 7.994 13.595 1.00 90.06 95 PHE A C 1
ATOM 772 O O . PHE A 1 95 ? -3.883 7.119 14.084 1.00 90.06 95 PHE A O 1
ATOM 779 N N . ARG A 1 96 ? -1.840 7.909 13.618 1.00 89.19 96 ARG A N 1
ATOM 780 C CA . ARG A 1 96 ? -1.148 6.740 14.168 1.00 89.19 96 ARG A CA 1
ATOM 781 C C . ARG A 1 96 ? -1.451 6.519 15.652 1.00 89.19 96 ARG A C 1
ATOM 783 O O . ARG A 1 96 ? -1.703 5.389 16.044 1.00 89.19 96 ARG A O 1
ATOM 790 N N . ARG A 1 97 ? -1.440 7.576 16.473 1.00 91.94 97 ARG A N 1
ATOM 791 C CA . ARG A 1 97 ? -1.759 7.462 17.907 1.00 91.94 97 ARG A CA 1
ATOM 792 C C . ARG A 1 97 ? -3.190 6.999 18.149 1.00 91.94 97 ARG A C 1
ATOM 794 O O . ARG A 1 97 ? -3.401 6.252 19.094 1.00 91.94 97 ARG A O 1
ATOM 801 N N . TYR A 1 98 ? -4.140 7.439 17.325 1.00 91.31 98 TYR A N 1
ATOM 802 C CA . TYR A 1 98 ? -5.516 6.961 17.401 1.00 91.31 98 TYR A CA 1
ATOM 803 C C . TYR A 1 98 ? -5.573 5.451 17.138 1.00 91.31 98 TYR A C 1
ATOM 805 O O . TYR A 1 98 ? -6.079 4.709 17.973 1.00 91.31 98 TYR A O 1
ATOM 813 N N . LEU A 1 99 ? -4.958 4.991 16.041 1.00 90.06 99 LEU A N 1
ATOM 814 C CA . LEU A 1 99 ? -4.886 3.567 15.702 1.00 90.06 99 LEU A CA 1
ATOM 815 C C . LEU A 1 99 ? -4.205 2.734 16.797 1.00 90.06 99 LEU A C 1
ATOM 817 O O . LEU A 1 99 ? -4.767 1.736 17.242 1.00 90.06 99 LEU A O 1
ATOM 821 N N . ASP A 1 100 ? -3.040 3.173 17.284 1.00 90.31 100 ASP A N 1
ATOM 822 C CA . ASP A 1 100 ? -2.335 2.506 18.385 1.00 90.31 100 ASP A CA 1
ATOM 823 C C . ASP A 1 100 ? -3.214 2.470 19.660 1.00 90.31 100 ASP A C 1
ATOM 825 O O . ASP A 1 100 ? -3.209 1.479 20.389 1.00 90.31 100 ASP A O 1
ATOM 829 N N . GLY A 1 101 ? -4.004 3.523 19.914 1.00 91.50 101 GLY A N 1
ATOM 830 C CA . GLY A 1 101 ? -4.923 3.631 21.052 1.00 91.50 101 GLY A CA 1
ATOM 831 C C . GLY A 1 101 ? -6.097 2.651 21.014 1.00 91.50 101 GLY A C 1
ATOM 832 O O . GLY A 1 101 ? -6.544 2.212 22.071 1.00 91.50 101 GLY A O 1
ATOM 833 N N . ILE A 1 102 ? -6.539 2.253 19.819 1.00 89.75 102 ILE A N 1
ATOM 834 C CA . ILE A 1 102 ? -7.582 1.231 19.613 1.00 89.75 102 ILE A CA 1
ATOM 835 C C . ILE A 1 102 ? -6.991 -0.164 19.350 1.00 89.75 102 ILE A C 1
ATOM 837 O O . ILE A 1 102 ? -7.685 -1.067 18.892 1.00 89.75 102 ILE A O 1
ATOM 841 N N . GLY A 1 103 ? -5.695 -0.346 19.628 1.00 88.62 103 GLY A N 1
ATOM 842 C CA . GLY A 1 103 ? -4.996 -1.628 19.531 1.00 88.62 103 GLY A CA 1
ATOM 843 C C . GLY A 1 103 ? -4.408 -1.949 18.153 1.00 88.62 103 GLY A C 1
ATOM 844 O O . GLY A 1 103 ? -3.741 -2.974 18.003 1.00 88.62 103 GLY A O 1
ATOM 845 N N . PHE A 1 104 ? -4.586 -1.096 17.144 1.00 87.81 104 PHE A N 1
ATOM 846 C CA . PHE A 1 104 ? -4.077 -1.339 15.797 1.00 87.81 104 PHE A CA 1
ATOM 847 C C . PHE A 1 104 ? -2.681 -0.735 15.597 1.00 87.81 104 PHE A C 1
ATOM 849 O O . PHE A 1 104 ? -2.520 0.452 15.312 1.00 87.81 104 PHE A O 1
ATOM 856 N N . SER A 1 105 ? -1.645 -1.577 15.690 1.00 85.81 105 SER A N 1
ATOM 857 C CA . SER A 1 105 ? -0.271 -1.137 15.439 1.00 85.81 105 SER A CA 1
ATOM 858 C C . SER A 1 105 ? 0.130 -1.304 13.979 1.00 85.81 105 SER A C 1
ATOM 860 O O . SER A 1 105 ? 0.586 -2.358 13.535 1.00 85.81 105 SER A O 1
ATOM 862 N N . VAL A 1 106 ? 0.063 -0.195 13.257 1.00 80.94 106 VAL A N 1
ATOM 863 C CA . VAL A 1 106 ? 0.536 -0.047 11.879 1.00 80.94 106 VAL A CA 1
ATOM 864 C C . VAL A 1 106 ? 1.957 -0.599 11.667 1.00 80.94 106 VAL A C 1
ATOM 866 O O . VAL A 1 106 ? 2.233 -1.302 10.697 1.00 80.94 106 VAL A O 1
ATOM 869 N N . VAL A 1 107 ? 2.873 -0.296 12.593 1.00 81.81 107 VAL A N 1
ATOM 870 C CA . VAL A 1 107 ? 4.280 -0.724 12.503 1.00 81.81 107 VAL A CA 1
ATOM 871 C C . VAL A 1 107 ? 4.417 -2.238 12.649 1.00 81.81 107 VAL A C 1
ATOM 873 O O . VAL A 1 107 ? 5.295 -2.834 12.027 1.00 81.81 107 VAL A O 1
ATOM 876 N N . HIS A 1 108 ? 3.573 -2.860 13.473 1.00 83.06 108 HIS A N 1
ATOM 877 C CA . HIS A 1 108 ? 3.559 -4.309 13.626 1.00 83.06 108 HIS A CA 1
ATOM 878 C C . HIS A 1 108 ? 3.087 -4.989 12.340 1.00 83.06 108 HIS A C 1
ATOM 880 O O . HIS A 1 108 ? 3.800 -5.841 11.821 1.00 83.06 108 HIS A O 1
ATOM 886 N N . VAL A 1 109 ? 1.947 -4.559 11.790 1.00 82.38 109 VAL A N 1
ATOM 887 C CA . VAL A 1 109 ? 1.394 -5.101 10.536 1.00 82.38 109 VAL A CA 1
ATOM 888 C C . VAL A 1 109 ? 2.414 -5.015 9.410 1.00 82.38 109 VAL A C 1
ATOM 890 O O . VAL A 1 109 ? 2.671 -6.007 8.736 1.00 82.38 109 VAL A O 1
ATOM 893 N N . TRP A 1 110 ? 3.061 -3.857 9.262 1.00 78.06 110 TRP A N 1
ATOM 894 C CA . TRP A 1 110 ? 4.100 -3.684 8.257 1.00 78.06 110 TRP A CA 1
ATOM 895 C C . TRP A 1 110 ? 5.272 -4.650 8.444 1.00 78.06 110 TRP A C 1
ATOM 897 O O . TRP A 1 110 ? 5.692 -5.295 7.493 1.00 78.06 110 TRP A O 1
ATOM 907 N N . ARG A 1 111 ? 5.775 -4.798 9.675 1.00 82.31 111 ARG A N 1
ATOM 908 C CA . ARG A 1 111 ? 6.866 -5.735 9.966 1.00 82.31 111 ARG A CA 1
ATOM 909 C C . ARG A 1 111 ? 6.497 -7.168 9.588 1.00 82.31 111 ARG A C 1
ATOM 911 O O . ARG A 1 111 ? 7.328 -7.870 9.020 1.00 82.31 111 ARG A O 1
ATOM 918 N N . GLU A 1 112 ? 5.287 -7.603 9.923 1.00 84.81 112 GLU A N 1
ATOM 919 C CA . GLU A 1 112 ? 4.817 -8.952 9.599 1.00 84.81 112 GLU A CA 1
ATOM 920 C C . GLU A 1 112 ? 4.576 -9.141 8.099 1.00 84.81 112 GLU A C 1
ATOM 922 O O . GLU A 1 112 ? 4.785 -10.238 7.590 1.00 84.81 112 GLU A O 1
ATOM 927 N N . LEU A 1 113 ? 4.189 -8.089 7.377 1.00 80.81 113 LEU A N 1
ATOM 928 C CA . LEU A 1 113 ? 4.119 -8.112 5.920 1.00 80.81 113 LEU A CA 1
ATOM 929 C C . LEU A 1 113 ? 5.523 -8.257 5.308 1.00 80.81 113 LEU A C 1
ATOM 931 O O . LEU A 1 113 ? 5.758 -9.181 4.541 1.00 80.81 113 LEU A O 1
ATOM 935 N N . THR A 1 114 ? 6.480 -7.402 5.685 1.00 76.12 114 THR A N 1
ATOM 936 C CA . THR A 1 114 ? 7.840 -7.414 5.111 1.00 76.12 114 THR A CA 1
ATOM 937 C C . THR A 1 114 ? 8.576 -8.728 5.362 1.00 76.12 114 THR A C 1
ATOM 939 O O . THR A 1 114 ? 9.348 -9.152 4.517 1.00 76.12 114 THR A O 1
ATOM 942 N N . LYS A 1 115 ? 8.333 -9.403 6.492 1.00 85.94 115 LYS A N 1
ATOM 943 C CA . LYS A 1 115 ? 8.917 -10.729 6.770 1.00 85.94 115 LYS A CA 1
ATOM 944 C C . LYS A 1 115 ? 8.492 -11.817 5.782 1.00 85.94 115 LYS A C 1
ATOM 946 O O . LYS A 1 115 ? 9.176 -12.830 5.704 1.00 85.94 115 LYS A O 1
ATOM 951 N N . ARG A 1 116 ? 7.337 -11.652 5.132 1.00 83.38 116 ARG A N 1
ATOM 952 C CA . ARG A 1 116 ? 6.782 -12.630 4.190 1.00 83.38 116 ARG A CA 1
ATOM 953 C C . ARG A 1 116 ? 7.238 -12.392 2.754 1.00 83.38 116 ARG A C 1
ATOM 955 O O . ARG A 1 116 ? 7.085 -13.288 1.945 1.00 83.38 116 ARG A O 1
ATOM 962 N N . PHE A 1 117 ? 7.796 -11.218 2.463 1.00 77.06 117 PHE A N 1
ATOM 963 C CA . PHE A 1 117 ? 8.383 -10.909 1.166 1.00 77.06 117 PHE A CA 1
ATOM 964 C C . PHE A 1 117 ? 9.870 -11.252 1.161 1.00 77.06 117 PHE A C 1
ATOM 966 O O . PHE A 1 117 ? 10.627 -10.725 1.982 1.00 77.06 117 PHE A O 1
ATOM 973 N N . ASP A 1 118 ? 10.300 -12.059 0.194 1.00 80.62 118 ASP A N 1
ATOM 974 C CA . ASP A 1 118 ? 11.710 -12.156 -0.164 1.00 80.62 118 ASP A CA 1
ATOM 975 C C . ASP A 1 118 ? 12.050 -11.053 -1.174 1.00 80.62 118 ASP A C 1
ATOM 977 O O . ASP A 1 118 ? 11.679 -11.078 -2.349 1.00 80.62 118 ASP A O 1
ATOM 981 N N . VAL A 1 119 ? 12.734 -10.024 -0.680 1.00 73.56 119 VAL A N 1
ATOM 982 C CA . VAL A 1 119 ? 13.131 -8.873 -1.492 1.00 73.56 119 VAL A CA 1
ATOM 983 C C . VAL A 1 119 ? 14.175 -9.272 -2.538 1.00 73.56 119 VAL A C 1
ATOM 985 O O . VAL A 1 119 ? 14.197 -8.682 -3.614 1.00 73.56 119 VAL A O 1
ATOM 988 N N . GLU A 1 120 ? 15.024 -10.264 -2.258 1.00 78.19 120 GLU A N 1
ATOM 989 C CA . GLU A 1 120 ? 16.052 -10.708 -3.205 1.00 78.19 120 GLU A CA 1
ATOM 990 C C . GLU A 1 120 ? 15.418 -11.385 -4.424 1.00 78.19 120 GLU A C 1
ATOM 992 O O . GLU A 1 120 ? 15.880 -11.187 -5.547 1.00 78.19 120 GLU A O 1
ATOM 997 N N . GLU A 1 121 ? 14.315 -12.107 -4.220 1.00 78.44 121 GLU A N 1
ATOM 998 C CA . GLU A 1 121 ? 13.561 -12.767 -5.287 1.00 78.44 121 GLU A CA 1
ATOM 999 C C . GLU A 1 121 ? 12.940 -11.769 -6.275 1.00 78.44 121 GLU A C 1
ATOM 1001 O O . GLU A 1 121 ? 12.999 -11.981 -7.484 1.00 78.44 121 GLU A O 1
ATOM 1006 N N . ILE A 1 122 ? 12.434 -10.629 -5.790 1.00 78.88 122 ILE A N 1
ATOM 1007 C CA . ILE A 1 122 ? 11.849 -9.579 -6.647 1.00 78.88 122 ILE A CA 1
ATOM 1008 C C . ILE A 1 122 ? 12.889 -9.013 -7.628 1.00 78.88 122 ILE A C 1
ATOM 1010 O O . ILE A 1 122 ? 12.556 -8.679 -8.765 1.00 78.88 122 ILE A O 1
ATOM 1014 N N . PHE A 1 123 ? 14.149 -8.915 -7.201 1.00 81.88 123 PHE A N 1
ATOM 1015 C CA . PHE A 1 123 ? 15.243 -8.366 -8.007 1.00 81.88 123 PHE A CA 1
ATOM 1016 C C . PHE A 1 123 ? 16.047 -9.432 -8.757 1.00 81.88 123 PHE A C 1
ATOM 1018 O O . PHE A 1 123 ? 16.916 -9.092 -9.562 1.00 81.88 123 PHE A O 1
ATOM 1025 N N . ALA A 1 124 ? 15.784 -10.716 -8.509 1.00 89.31 124 ALA A N 1
ATOM 1026 C CA . ALA A 1 124 ? 16.484 -11.802 -9.173 1.00 89.31 124 ALA A CA 1
ATOM 1027 C C . ALA A 1 124 ? 16.233 -11.763 -10.685 1.00 89.31 124 ALA A C 1
ATOM 1029 O O . ALA A 1 124 ? 15.148 -11.395 -11.139 1.00 89.31 124 ALA A O 1
ATOM 1030 N N . GLU A 1 125 ? 17.231 -12.167 -11.471 1.00 93.44 125 GLU A N 1
ATOM 1031 C CA . GLU A 1 125 ? 17.086 -12.308 -12.920 1.00 93.44 125 GLU A CA 1
ATOM 1032 C C . GLU A 1 125 ? 15.925 -13.259 -13.249 1.00 93.44 125 GLU A C 1
ATOM 1034 O O . GLU A 1 125 ? 15.860 -14.348 -12.667 1.00 93.44 125 GLU A O 1
ATOM 1039 N N . PRO A 1 126 ? 15.038 -12.904 -14.197 1.00 92.44 126 PRO A N 1
ATOM 1040 C CA . PRO A 1 126 ? 13.907 -13.752 -14.541 1.00 92.44 126 PRO A CA 1
ATOM 1041 C C . PRO A 1 126 ? 14.411 -15.100 -15.066 1.00 92.44 126 PRO A C 1
ATOM 1043 O O . PRO A 1 126 ? 15.459 -15.181 -15.713 1.00 92.44 126 PRO A O 1
ATOM 1046 N N . ASP A 1 127 ? 13.682 -16.182 -14.820 1.00 93.12 127 ASP A N 1
ATOM 1047 C CA . ASP A 1 127 ? 13.963 -17.480 -15.431 1.00 93.12 127 ASP A CA 1
ATOM 1048 C C . ASP A 1 127 ? 13.313 -17.590 -16.830 1.00 93.12 127 ASP A C 1
ATOM 1050 O O . ASP A 1 127 ? 12.819 -16.610 -17.394 1.00 93.12 127 ASP A O 1
ATOM 1054 N N . GLU A 1 128 ? 13.393 -18.756 -17.476 1.00 92.69 128 GLU A N 1
ATOM 1055 C CA . GLU A 1 128 ? 12.770 -18.953 -18.796 1.00 92.69 128 GLU A CA 1
ATOM 1056 C C . GLU A 1 128 ? 11.235 -18.908 -18.724 1.00 92.69 128 GLU A C 1
ATOM 1058 O O . GLU A 1 128 ? 10.597 -18.379 -19.637 1.00 92.69 128 GLU A O 1
ATOM 1063 N N . ALA A 1 129 ? 10.645 -19.394 -17.626 1.00 92.00 129 ALA A N 1
ATOM 1064 C CA . ALA A 1 129 ? 9.203 -19.377 -17.424 1.00 92.00 129 ALA A CA 1
ATOM 1065 C C . ALA A 1 129 ? 8.687 -17.933 -17.340 1.00 92.00 129 ALA A C 1
ATOM 1067 O O . ALA A 1 129 ? 7.796 -17.562 -18.105 1.00 92.00 129 ALA A O 1
ATOM 1068 N N . MET A 1 130 ? 9.318 -17.095 -16.518 1.00 92.94 130 MET A N 1
ATOM 1069 C CA . MET A 1 130 ? 9.019 -15.672 -16.369 1.00 92.94 130 MET A CA 1
ATOM 1070 C C . MET A 1 130 ? 9.204 -14.910 -17.686 1.00 92.94 130 MET A C 1
ATOM 1072 O O . MET A 1 130 ? 8.318 -14.167 -18.099 1.00 92.94 130 MET A O 1
ATOM 1076 N N . ARG A 1 131 ? 10.309 -15.149 -18.409 1.00 91.62 131 ARG A N 1
ATOM 1077 C CA . ARG A 1 131 ? 10.554 -14.538 -19.733 1.00 91.62 131 ARG A CA 1
ATOM 1078 C C . ARG A 1 131 ? 9.483 -14.889 -20.764 1.00 91.62 131 ARG A C 1
ATOM 1080 O O . ARG A 1 131 ? 9.283 -14.136 -21.715 1.00 91.62 131 ARG A O 1
ATOM 1087 N N . SER A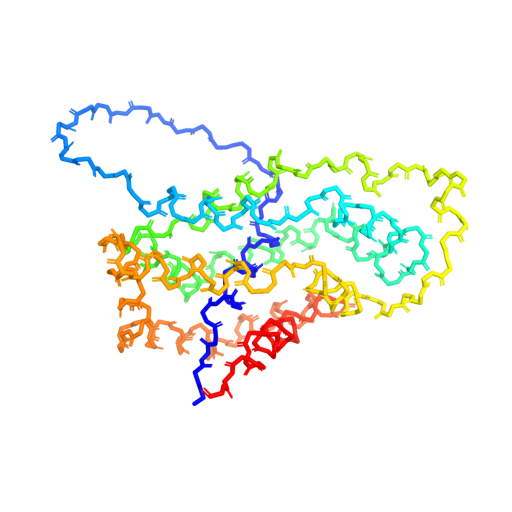 1 132 ? 8.841 -16.046 -20.614 1.00 92.19 132 SER A N 1
ATOM 1088 C CA . SER A 1 132 ? 7.769 -16.494 -21.503 1.00 92.19 132 SER A CA 1
ATOM 1089 C C . SER A 1 132 ? 6.400 -15.905 -21.148 1.00 92.19 132 SER A C 1
ATOM 1091 O O . SER A 1 132 ? 5.493 -15.938 -21.986 1.00 92.19 132 SER A O 1
ATOM 1093 N N . LEU A 1 133 ? 6.245 -15.336 -19.944 1.00 89.00 133 LEU A N 1
ATOM 1094 C CA . LEU A 1 133 ? 5.045 -14.597 -19.572 1.00 89.00 133 LEU A CA 1
ATOM 1095 C C . LEU A 1 133 ? 4.951 -13.351 -20.463 1.00 89.00 133 LEU A C 1
ATOM 1097 O O . LEU A 1 133 ? 5.869 -12.540 -20.546 1.00 89.00 133 LEU A O 1
ATOM 1101 N N . ASN A 1 134 ? 3.830 -13.201 -21.160 1.00 86.69 134 ASN A N 1
ATOM 1102 C CA . ASN A 1 134 ? 3.554 -12.058 -22.030 1.00 86.69 134 ASN A CA 1
ATOM 1103 C C . ASN A 1 134 ? 2.425 -11.218 -21.417 1.00 86.69 134 ASN A C 1
ATOM 1105 O O . ASN A 1 134 ? 1.364 -11.037 -22.021 1.00 86.69 134 ASN A O 1
ATOM 1109 N N . LEU A 1 135 ? 2.614 -10.814 -20.15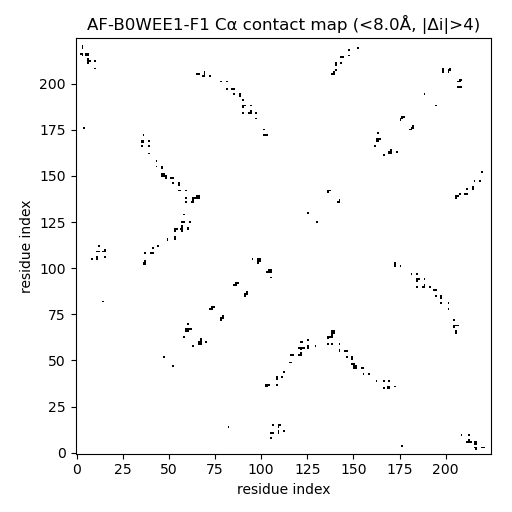7 1.00 90.25 135 LEU A N 1
ATOM 1110 C CA . LEU A 1 135 ? 1.647 -10.001 -19.429 1.00 90.25 135 LEU A CA 1
ATOM 1111 C C . LEU A 1 135 ? 1.715 -8.561 -19.938 1.00 90.25 135 LEU A C 1
ATOM 1113 O O . LEU A 1 135 ? 2.769 -8.044 -20.300 1.00 90.25 135 LEU A O 1
ATOM 1117 N N . THR A 1 136 ? 0.567 -7.892 -19.963 1.00 91.88 136 THR A N 1
ATOM 1118 C CA . THR A 1 136 ? 0.521 -6.465 -20.287 1.00 91.88 136 THR A CA 1
ATOM 1119 C C . THR A 1 136 ? 0.780 -5.662 -19.023 1.00 91.88 136 THR A C 1
ATOM 1121 O O . THR A 1 136 ? -0.082 -5.616 -18.148 1.00 91.88 136 THR A O 1
ATOM 1124 N N . THR A 1 137 ? 1.930 -4.998 -18.941 1.00 94.25 137 THR A N 1
ATOM 1125 C CA . THR A 1 137 ? 2.236 -4.102 -17.823 1.00 94.25 137 THR A CA 1
ATOM 1126 C C . THR A 1 137 ? 1.612 -2.723 -18.045 1.00 94.25 137 THR A C 1
ATOM 1128 O O . THR A 1 137 ? 1.446 -2.253 -19.177 1.00 94.25 137 THR A O 1
ATOM 1131 N N . ARG A 1 138 ? 1.175 -2.083 -16.955 1.00 95.56 138 ARG A N 1
ATOM 1132 C CA . ARG A 1 138 ? 0.489 -0.777 -16.984 1.00 95.56 138 ARG A CA 1
ATOM 1133 C C . ARG A 1 138 ? 1.033 0.174 -15.911 1.00 95.56 138 ARG A C 1
ATOM 1135 O O . ARG A 1 138 ? 0.273 0.947 -15.319 1.00 95.56 138 ARG A O 1
ATOM 1142 N N . GLY A 1 139 ? 2.339 0.110 -15.651 1.00 93.94 139 GLY A N 1
ATOM 1143 C CA . GLY A 1 139 ? 2.993 0.903 -14.620 1.00 93.94 139 GLY A CA 1
ATOM 1144 C C . GLY A 1 139 ? 2.581 0.514 -13.199 1.00 93.94 139 GLY A C 1
ATOM 1145 O O . GLY A 1 139 ? 1.952 -0.520 -12.980 1.00 93.94 139 GLY A O 1
ATOM 1146 N N . LEU A 1 140 ? 2.883 1.367 -12.218 1.00 90.62 140 LEU A N 1
ATOM 1147 C CA . LEU A 1 140 ? 2.588 1.085 -10.807 1.00 90.62 140 LEU A CA 1
ATOM 1148 C C . LEU A 1 140 ? 1.087 0.953 -10.515 1.00 90.62 140 LEU A C 1
ATOM 1150 O O . LEU A 1 140 ? 0.690 0.116 -9.712 1.00 90.62 140 LEU A O 1
ATOM 1154 N N . ASN A 1 141 ? 0.239 1.740 -11.182 1.00 93.00 141 ASN A N 1
ATOM 1155 C CA . ASN A 1 141 ? -1.213 1.591 -11.042 1.00 93.00 141 ASN A CA 1
ATOM 1156 C C . ASN A 1 141 ? -1.689 0.240 -11.598 1.00 93.00 141 ASN A C 1
ATOM 1158 O O . ASN A 1 141 ? -2.553 -0.389 -10.994 1.00 93.00 141 ASN A O 1
ATOM 1162 N N . GLY A 1 142 ? -1.098 -0.219 -12.707 1.00 94.88 142 GLY A N 1
ATOM 1163 C CA . GLY A 1 142 ? -1.312 -1.562 -13.247 1.00 94.88 142 GLY A CA 1
ATOM 1164 C C . GLY A 1 142 ? -0.895 -2.664 -12.287 1.00 94.88 142 GLY A C 1
ATOM 1165 O O . GLY A 1 142 ? -1.671 -3.580 -12.049 1.00 94.88 142 GLY A O 1
ATOM 1166 N N . LEU A 1 143 ? 0.289 -2.527 -11.687 1.00 93.94 143 LEU A N 1
ATOM 1167 C CA . LEU A 1 143 ? 0.784 -3.460 -10.681 1.00 93.94 143 LEU A CA 1
ATOM 1168 C C . LEU A 1 143 ? -0.180 -3.557 -9.492 1.00 93.94 143 LEU A C 1
ATOM 1170 O O . LEU A 1 143 ? -0.493 -4.657 -9.056 1.00 93.94 143 LEU A O 1
ATOM 1174 N N . VAL A 1 144 ? -0.695 -2.429 -8.992 1.00 92.44 144 VAL A N 1
ATOM 1175 C CA . VAL A 1 144 ? -1.686 -2.432 -7.902 1.00 92.44 144 VAL A CA 1
ATOM 1176 C C . VAL A 1 144 ? -2.983 -3.130 -8.321 1.00 92.44 144 VAL A C 1
ATOM 1178 O O . VAL A 1 144 ? -3.493 -3.940 -7.552 1.00 92.44 144 VAL A O 1
ATOM 1181 N N . ASP A 1 145 ? -3.506 -2.861 -9.524 1.00 94.19 145 ASP A N 1
ATOM 1182 C CA . ASP A 1 145 ? -4.692 -3.562 -10.044 1.00 94.19 145 ASP A CA 1
ATOM 1183 C C . ASP A 1 145 ? -4.460 -5.078 -10.119 1.00 94.19 145 ASP A C 1
ATOM 1185 O O . ASP A 1 145 ? -5.315 -5.857 -9.700 1.00 94.19 145 ASP A O 1
ATOM 1189 N N . ASP A 1 146 ? -3.310 -5.493 -10.649 1.00 95.69 146 ASP A N 1
ATOM 1190 C CA . ASP A 1 146 ? -2.995 -6.902 -10.868 1.00 95.69 146 ASP A CA 1
ATOM 1191 C C . ASP A 1 146 ? -2.728 -7.629 -9.536 1.00 95.69 146 ASP A C 1
ATOM 1193 O O . ASP A 1 146 ? -3.174 -8.760 -9.369 1.00 95.69 146 ASP A O 1
ATOM 1197 N N . ILE A 1 147 ? -2.108 -6.972 -8.544 1.00 93.81 147 ILE A N 1
ATOM 1198 C CA . ILE A 1 147 ? -1.987 -7.504 -7.174 1.00 93.81 147 ILE A CA 1
ATOM 1199 C C . ILE A 1 147 ? -3.370 -7.673 -6.544 1.00 93.81 147 ILE A C 1
ATOM 1201 O O . ILE A 1 147 ? -3.648 -8.715 -5.958 1.00 93.81 147 ILE A O 1
ATOM 1205 N N . LEU A 1 148 ? -4.249 -6.670 -6.657 1.00 91.69 148 LEU A N 1
ATOM 1206 C CA . LEU A 1 148 ? -5.612 -6.769 -6.130 1.00 91.69 148 LEU A CA 1
ATOM 1207 C C . LEU A 1 148 ? -6.372 -7.930 -6.780 1.00 91.69 148 LEU A C 1
ATOM 1209 O O . LEU A 1 148 ? -7.102 -8.628 -6.088 1.00 91.69 148 LEU A O 1
ATOM 1213 N N . ALA A 1 149 ? -6.161 -8.177 -8.075 1.00 94.50 149 ALA A N 1
ATOM 1214 C CA . ALA A 1 149 ? -6.773 -9.295 -8.789 1.00 94.50 149 ALA A CA 1
ATOM 1215 C C . ALA A 1 149 ? -6.277 -10.682 -8.333 1.00 94.50 149 ALA A C 1
ATOM 1217 O O . ALA A 1 149 ? -6.982 -11.664 -8.557 1.00 94.50 149 ALA A O 1
ATOM 1218 N N . LEU A 1 150 ? -5.101 -10.775 -7.699 1.00 94.69 150 LEU A N 1
ATOM 1219 C CA . LEU A 1 150 ? -4.595 -12.019 -7.103 1.00 94.69 150 LEU A CA 1
ATOM 1220 C C . LEU A 1 150 ? -5.215 -12.320 -5.734 1.00 94.69 150 LEU A C 1
ATOM 1222 O O . LEU A 1 150 ? -5.214 -13.469 -5.300 1.00 94.69 150 LEU A O 1
ATOM 1226 N N . LEU A 1 151 ? -5.713 -11.307 -5.023 1.00 92.75 151 LEU A N 1
ATOM 1227 C CA . LEU A 1 151 ? -6.230 -11.502 -3.674 1.00 92.75 151 LEU A CA 1
ATOM 1228 C C . LEU A 1 151 ? -7.529 -12.333 -3.695 1.00 92.75 151 LEU A C 1
ATOM 1230 O O . LEU A 1 151 ? -8.408 -12.086 -4.523 1.00 92.75 151 LEU A O 1
ATOM 1234 N N . PRO A 1 152 ? -7.721 -13.271 -2.749 1.00 94.00 152 PRO A N 1
ATOM 1235 C CA . PRO A 1 152 ? -8.949 -14.054 -2.673 1.00 94.00 152 PRO A CA 1
ATOM 1236 C C . PRO A 1 152 ? -10.069 -13.215 -2.036 1.00 94.00 152 PRO A C 1
ATOM 1238 O O . PRO A 1 152 ? -10.310 -13.273 -0.830 1.00 94.00 152 PRO A O 1
ATOM 1241 N N . GLN A 1 153 ? -10.742 -12.386 -2.845 1.00 88.94 153 GLN A N 1
ATOM 1242 C CA . GLN A 1 153 ? -11.763 -11.436 -2.379 1.00 88.94 153 GLN A CA 1
ATOM 1243 C C . GLN A 1 153 ? -12.812 -12.077 -1.467 1.00 88.94 153 GLN A C 1
ATOM 1245 O O . GLN A 1 153 ? -13.080 -11.561 -0.382 1.00 88.94 153 GLN A O 1
ATOM 1250 N N . ASP A 1 154 ? -13.393 -13.189 -1.912 1.00 89.88 154 ASP A N 1
ATOM 1251 C CA . ASP A 1 154 ? -14.470 -13.867 -1.196 1.00 89.88 154 ASP A CA 1
ATOM 1252 C C . ASP A 1 154 ? -13.993 -14.369 0.171 1.00 89.88 154 ASP A C 1
ATOM 1254 O O . ASP A 1 154 ? -14.688 -14.194 1.167 1.00 89.88 154 ASP A O 1
ATOM 1258 N N . GLU A 1 155 ? -12.779 -14.918 0.253 1.00 93.50 155 GLU A N 1
ATOM 1259 C CA . GLU A 1 155 ? -12.189 -15.391 1.511 1.00 93.50 155 GLU A CA 1
ATOM 1260 C C . GLU A 1 155 ? -11.901 -14.235 2.470 1.00 93.50 155 GLU A C 1
ATOM 1262 O O . GLU A 1 155 ? -12.158 -14.350 3.667 1.00 93.50 155 GLU A O 1
ATOM 1267 N N . ILE A 1 156 ? -11.438 -13.093 1.950 1.00 89.31 156 ILE A N 1
ATOM 1268 C CA . ILE A 1 156 ? -11.229 -11.880 2.749 1.00 89.31 156 ILE A CA 1
ATOM 1269 C C . ILE A 1 156 ? -12.561 -11.379 3.321 1.00 89.31 156 ILE A C 1
ATOM 1271 O O . ILE A 1 156 ? -12.624 -11.020 4.497 1.00 89.31 156 ILE A O 1
ATOM 1275 N N . ILE A 1 157 ? -13.629 -11.361 2.518 1.00 86.31 157 ILE A N 1
ATOM 1276 C CA . ILE A 1 157 ? -14.965 -10.933 2.959 1.00 86.31 157 ILE A CA 1
ATOM 1277 C C . ILE A 1 157 ? -15.544 -11.919 3.984 1.00 86.31 157 ILE A C 1
ATOM 1279 O O . ILE A 1 157 ? -16.094 -11.494 5.000 1.00 86.31 157 ILE A O 1
ATOM 1283 N N . LEU A 1 158 ? -15.400 -13.226 3.755 1.00 89.81 158 LEU A N 1
ATOM 1284 C CA . LEU A 1 158 ? -15.845 -14.256 4.694 1.00 89.81 158 LEU A CA 1
ATOM 1285 C C . LEU A 1 158 ? -15.108 -14.151 6.030 1.00 89.81 158 LEU A C 1
ATOM 1287 O O . LEU A 1 158 ? -15.754 -14.146 7.076 1.00 89.81 158 LEU A O 1
ATOM 1291 N N . LEU A 1 159 ? -13.781 -14.000 6.000 1.00 91.25 159 LEU A N 1
ATOM 1292 C CA . LEU A 1 159 ? -12.977 -13.795 7.202 1.00 91.25 159 LEU A CA 1
ATOM 1293 C C . LEU A 1 159 ? -13.379 -12.501 7.918 1.00 91.25 159 LEU A C 1
ATOM 1295 O O . LEU A 1 159 ? -13.469 -12.482 9.138 1.00 91.25 159 LEU A O 1
ATOM 1299 N N . PHE A 1 160 ? -13.673 -11.430 7.179 1.00 89.69 160 PHE A N 1
ATOM 1300 C CA . PHE A 1 160 ? -14.156 -10.178 7.759 1.00 89.69 160 PHE A CA 1
ATOM 1301 C C . PHE A 1 160 ? -15.436 -10.367 8.578 1.00 89.69 160 PHE A C 1
ATOM 1303 O O . PHE A 1 160 ? -15.476 -9.951 9.738 1.00 89.69 160 PHE A O 1
ATOM 1310 N N . PHE A 1 161 ? -16.460 -11.008 8.011 1.00 88.19 161 PHE A N 1
ATOM 1311 C CA . PHE A 1 161 ? -17.711 -11.249 8.733 1.00 88.19 161 PHE A CA 1
ATOM 1312 C C . PHE A 1 161 ? -17.532 -12.238 9.888 1.00 88.19 161 PHE A C 1
ATOM 1314 O O . PHE A 1 161 ? -18.053 -11.989 10.972 1.00 88.19 161 PHE A O 1
ATOM 1321 N N . ASP A 1 162 ? -16.731 -13.293 9.709 1.00 92.31 162 ASP A N 1
ATOM 1322 C CA . ASP A 1 162 ? -16.392 -14.226 10.789 1.00 92.31 162 ASP A CA 1
ATOM 1323 C C . ASP A 1 162 ? -15.729 -13.503 11.972 1.00 92.31 162 ASP A C 1
ATOM 1325 O O . ASP A 1 162 ? -16.166 -13.651 13.114 1.00 92.31 162 ASP A O 1
ATOM 1329 N N . LYS A 1 163 ? -14.731 -12.644 11.724 1.00 89.06 163 LYS A N 1
ATOM 1330 C CA . LYS A 1 163 ? -14.077 -11.859 12.784 1.00 89.06 163 LYS A CA 1
ATOM 1331 C C . LYS A 1 163 ? -15.015 -10.849 13.436 1.00 89.06 163 LYS A C 1
ATOM 1333 O O . LYS A 1 163 ? -14.921 -10.647 14.645 1.00 89.06 163 LYS A O 1
ATOM 1338 N N . LEU A 1 164 ? -15.920 -10.240 12.671 1.00 87.25 164 LEU A N 1
ATOM 1339 C CA . LEU A 1 164 ? -16.926 -9.312 13.193 1.00 87.25 164 LEU A CA 1
ATOM 1340 C C . LEU A 1 164 ? -17.964 -10.008 14.091 1.00 87.25 164 LEU A C 1
ATOM 1342 O O . LEU A 1 164 ? -18.535 -9.380 14.975 1.00 87.25 164 LEU A O 1
ATOM 1346 N N . GLU A 1 165 ? -18.225 -11.298 13.888 1.00 91.12 165 GLU A N 1
ATOM 1347 C CA . GLU A 1 165 ? -19.156 -12.060 14.728 1.00 91.12 165 GLU A CA 1
ATOM 1348 C C . GLU A 1 165 ? -18.467 -12.743 15.917 1.00 91.12 165 GLU A C 1
ATOM 1350 O O . GLU A 1 165 ? -19.063 -12.886 16.987 1.00 91.12 165 GLU A O 1
ATOM 1355 N N . THR A 1 166 ? -17.217 -13.181 15.745 1.00 91.88 166 THR A N 1
ATOM 1356 C CA . THR A 1 166 ? -16.541 -14.080 16.695 1.00 91.88 166 THR A CA 1
ATOM 1357 C C . THR A 1 166 ? -15.451 -13.410 17.531 1.00 91.88 166 THR A C 1
ATOM 1359 O O . THR A 1 166 ? -15.155 -13.892 18.629 1.00 91.88 166 THR A O 1
ATOM 1362 N N . SER A 1 167 ? -14.861 -12.302 17.064 1.00 94.12 167 SER A N 1
ATOM 1363 C CA . SER A 1 167 ? -13.798 -11.585 17.774 1.00 94.12 167 SER A CA 1
ATOM 1364 C C . SER A 1 167 ? -14.299 -10.259 18.340 1.00 94.12 167 SER A C 1
ATOM 1366 O O . SER A 1 167 ? -14.577 -9.298 17.618 1.00 94.12 167 SER A O 1
ATOM 1368 N N . ASN A 1 168 ? -14.351 -10.180 19.672 1.00 92.94 168 ASN A N 1
ATOM 1369 C CA . ASN A 1 168 ? -14.689 -8.942 20.377 1.00 92.94 168 ASN A CA 1
ATOM 1370 C C . ASN A 1 168 ? -13.679 -7.821 20.084 1.00 92.94 168 ASN A C 1
ATOM 1372 O O . ASN A 1 168 ? -14.077 -6.668 19.937 1.00 92.94 168 ASN A O 1
ATOM 1376 N N . ASP A 1 169 ? -12.390 -8.156 19.976 1.00 91.75 169 ASP A N 1
ATOM 1377 C CA . ASP A 1 169 ? -11.317 -7.194 19.703 1.00 91.75 169 ASP A CA 1
ATOM 1378 C C . ASP A 1 169 ? -11.445 -6.609 18.288 1.00 91.75 169 ASP A C 1
ATOM 1380 O O . ASP A 1 169 ? -11.344 -5.394 18.105 1.00 91.75 169 ASP A O 1
ATOM 1384 N N . PHE A 1 170 ? -11.711 -7.458 17.289 1.00 88.88 170 PHE A N 1
ATOM 1385 C CA . PHE A 1 170 ? -11.921 -7.018 15.909 1.00 88.88 170 PHE A CA 1
ATOM 1386 C C . PHE A 1 170 ? -13.201 -6.193 15.761 1.00 88.88 170 PHE A C 1
ATOM 1388 O O . PHE A 1 170 ? -13.195 -5.147 15.112 1.00 88.88 170 PHE A O 1
ATOM 1395 N N . SER A 1 171 ? -14.283 -6.621 16.410 1.00 88.56 171 SER A N 1
ATOM 1396 C CA . SER A 1 171 ? -15.558 -5.898 16.411 1.00 88.56 171 SER A CA 1
ATOM 1397 C C . SER A 1 171 ? -15.430 -4.518 17.042 1.00 88.56 171 SER A C 1
ATOM 1399 O O . SER A 1 171 ? -15.881 -3.530 16.465 1.00 88.56 171 SER A O 1
ATOM 1401 N N . TYR A 1 172 ? -14.754 -4.434 18.193 1.00 90.00 172 TYR A N 1
ATOM 1402 C CA . TYR A 1 172 ? -14.456 -3.165 18.847 1.00 90.00 172 TYR A CA 1
ATOM 1403 C C . TYR A 1 172 ? -13.601 -2.267 17.952 1.00 90.00 172 TYR A C 1
ATOM 1405 O O . TYR A 1 172 ? -13.928 -1.097 17.766 1.00 90.00 172 TYR A O 1
ATOM 1413 N N . PHE A 1 173 ? -12.536 -2.807 17.351 1.00 89.19 173 PHE A N 1
ATOM 1414 C CA . PHE A 1 173 ? -11.713 -2.070 16.394 1.00 89.19 173 PHE A CA 1
ATOM 1415 C C . PHE A 1 173 ? -12.560 -1.497 15.250 1.00 89.19 173 PHE A C 1
ATOM 1417 O O . PHE A 1 173 ? -12.457 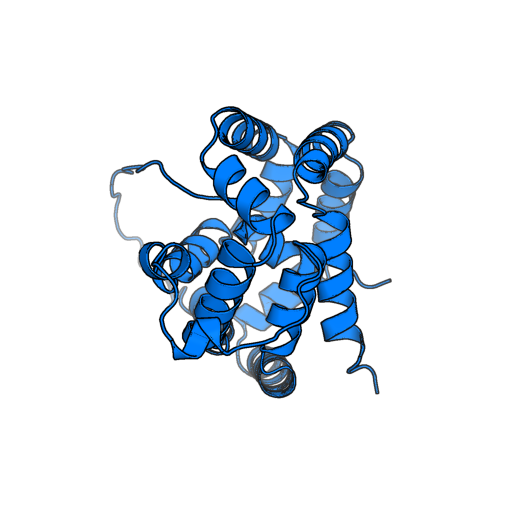-0.307 14.950 1.00 89.19 173 PHE A O 1
ATOM 1424 N N . PHE A 1 174 ? -13.432 -2.310 14.651 1.00 84.69 174 PHE A N 1
ATOM 1425 C CA . PHE A 1 174 ? -14.288 -1.878 13.551 1.00 84.69 174 PHE A CA 1
ATOM 1426 C C . PHE A 1 174 ? -15.285 -0.790 13.977 1.00 84.69 174 PHE A C 1
ATOM 1428 O O . PHE A 1 174 ? -15.442 0.209 13.275 1.00 84.69 174 PHE A O 1
ATOM 1435 N N . GLU A 1 175 ? -15.893 -0.919 15.160 1.00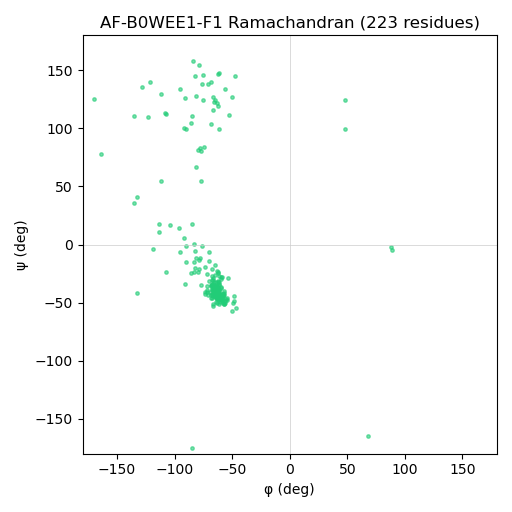 86.19 175 GLU A N 1
ATOM 1436 C CA . GLU A 1 175 ? -16.758 0.113 15.741 1.00 86.19 175 GLU A CA 1
ATOM 1437 C C . GLU A 1 175 ? -16.004 1.435 15.955 1.00 86.19 175 GLU A C 1
ATOM 1439 O O . GLU A 1 175 ? -16.511 2.504 15.609 1.00 86.19 175 GLU A O 1
ATOM 1444 N N . GLN A 1 176 ? -14.772 1.382 16.475 1.00 87.69 176 GLN A N 1
ATOM 1445 C CA . GLN A 1 176 ? -13.954 2.580 16.671 1.00 87.69 176 GLN A CA 1
ATOM 1446 C C . GLN A 1 176 ? -13.605 3.253 15.344 1.00 87.69 176 GLN A C 1
ATOM 1448 O O . GLN A 1 176 ? -13.682 4.476 15.233 1.00 87.69 176 GLN A O 1
ATOM 1453 N N . VAL A 1 177 ? -13.285 2.483 14.308 1.00 80.38 177 VAL A N 1
ATOM 1454 C CA . VAL A 1 177 ? -13.025 3.045 12.979 1.00 80.38 177 VAL A CA 1
ATOM 1455 C C . VAL A 1 177 ? -14.289 3.670 12.364 1.00 80.38 177 VAL A C 1
ATOM 1457 O O . VAL A 1 177 ? -14.191 4.671 11.661 1.00 80.38 177 VAL A O 1
ATOM 1460 N N . GLY A 1 178 ? -15.482 3.161 12.674 1.00 77.00 178 GLY A N 1
ATOM 1461 C CA . GLY A 1 178 ? -16.757 3.790 12.300 1.00 77.00 178 GLY A CA 1
ATOM 1462 C C . GLY A 1 178 ? -17.148 5.011 13.147 1.00 77.00 178 GLY A C 1
ATOM 1463 O O . GLY A 1 178 ? -18.202 5.608 12.922 1.00 77.00 178 GLY A O 1
ATOM 1464 N N . SER A 1 179 ? -16.342 5.387 14.142 1.00 82.69 179 SER A N 1
ATOM 1465 C CA . SER A 1 179 ? -16.683 6.457 15.078 1.00 82.69 179 SER A CA 1
ATOM 1466 C C . SER A 1 179 ? -16.450 7.857 14.501 1.00 82.69 179 SER A C 1
ATOM 1468 O O . SER A 1 179 ? -15.553 8.100 13.691 1.00 82.69 179 SER A O 1
ATOM 1470 N N . GLY A 1 180 ? -17.195 8.838 15.020 1.00 84.62 180 GLY A N 1
ATOM 1471 C CA . GLY A 1 180 ? -16.948 10.249 14.707 1.00 84.62 180 GLY A CA 1
ATOM 1472 C C . GLY A 1 180 ? -15.571 10.745 15.175 1.00 84.62 180 GLY A C 1
ATOM 1473 O O . GLY A 1 180 ? -15.045 11.712 14.629 1.00 84.62 180 GLY A O 1
ATOM 1474 N N . GLU A 1 181 ? -14.947 10.094 16.166 1.00 87.75 181 GLU A N 1
ATOM 1475 C CA . GLU A 1 181 ? -13.571 10.418 16.561 1.00 87.75 181 GLU A CA 1
ATOM 1476 C C . GLU A 1 181 ? -12.5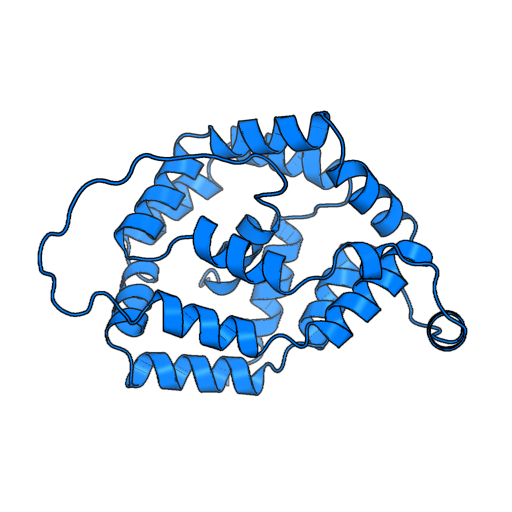80 10.024 15.463 1.00 87.75 181 GLU A C 1
ATOM 1478 O O . GLU A 1 181 ? -11.748 10.847 15.074 1.00 87.75 181 GLU A O 1
ATOM 1483 N N . PHE A 1 182 ? -12.718 8.818 14.904 1.00 84.81 182 PHE A N 1
ATOM 1484 C CA . PHE A 1 182 ? -11.916 8.403 13.757 1.00 84.81 182 PHE A CA 1
ATOM 1485 C C . PHE A 1 182 ? -12.140 9.324 12.557 1.00 84.81 182 PHE A C 1
ATOM 1487 O O . PHE A 1 182 ? -11.168 9.767 11.945 1.00 84.81 182 PHE A O 1
ATOM 1494 N N . GLU A 1 183 ? -13.393 9.686 12.262 1.00 83.38 183 GLU A N 1
ATOM 1495 C CA . GLU A 1 183 ? -13.719 10.623 11.182 1.00 83.38 183 GLU A CA 1
ATOM 1496 C C . GLU A 1 183 ? -13.007 11.974 11.368 1.00 83.38 183 GLU A C 1
ATOM 1498 O O . GLU A 1 183 ? -12.404 12.500 10.432 1.00 83.38 183 GLU A O 1
ATOM 1503 N N . ASN A 1 184 ? -12.989 12.519 12.587 1.00 88.56 184 ASN A N 1
ATOM 1504 C CA . ASN A 1 184 ? -12.274 13.761 12.887 1.00 88.56 184 ASN A CA 1
ATOM 1505 C C . ASN A 1 184 ? -10.765 13.636 12.642 1.00 88.56 184 ASN A C 1
ATOM 1507 O O . ASN A 1 184 ? -10.148 14.526 12.047 1.00 88.56 184 ASN A O 1
ATOM 1511 N N . VAL A 1 185 ? -10.159 12.532 13.084 1.00 88.00 185 VAL A N 1
ATOM 1512 C CA . VAL A 1 185 ? -8.729 12.275 12.884 1.00 88.00 185 VAL A CA 1
ATOM 1513 C C . VAL A 1 185 ? -8.402 12.091 11.399 1.00 88.00 185 VAL A C 1
ATOM 1515 O O . VAL A 1 185 ? -7.406 12.637 10.913 1.00 88.00 185 VAL A O 1
ATOM 1518 N N . LEU A 1 186 ? -9.269 11.407 10.656 1.00 83.75 186 LEU A N 1
ATOM 1519 C CA . LEU A 1 186 ? -9.156 11.238 9.213 1.00 83.75 186 LEU A CA 1
ATOM 1520 C C . LEU A 1 186 ? -9.302 12.574 8.467 1.00 83.75 186 LEU A C 1
ATOM 1522 O O . LEU A 1 186 ? -8.503 12.872 7.580 1.00 83.75 186 LEU A O 1
ATOM 1526 N N . ASN A 1 187 ? -10.251 13.421 8.863 1.00 84.50 187 ASN A N 1
ATOM 1527 C CA . ASN A 1 187 ? -10.459 14.744 8.275 1.00 84.50 187 ASN A CA 1
ATOM 1528 C C . ASN A 1 187 ? -9.241 15.661 8.478 1.00 84.50 187 ASN A C 1
ATOM 1530 O O . ASN A 1 187 ? -8.849 16.393 7.563 1.00 84.50 187 ASN A O 1
ATOM 1534 N N . MET A 1 188 ? -8.583 15.604 9.643 1.00 88.81 188 MET A N 1
ATOM 1535 C CA . MET A 1 188 ? -7.314 16.314 9.866 1.00 88.81 188 MET A CA 1
ATOM 1536 C C . MET A 1 188 ? -6.213 15.828 8.917 1.00 88.81 188 MET A C 1
ATOM 1538 O O . MET A 1 188 ? -5.480 16.641 8.353 1.00 88.81 188 MET A O 1
ATOM 1542 N N . LEU A 1 189 ? -6.117 14.514 8.704 1.00 86.88 189 LEU A N 1
ATOM 1543 C CA . LEU A 1 189 ? -5.149 13.924 7.782 1.00 86.88 189 LEU A CA 1
ATOM 1544 C C . LEU A 1 189 ? -5.411 14.376 6.334 1.00 86.88 189 LEU A C 1
ATOM 1546 O O . LEU A 1 189 ? -4.511 14.878 5.666 1.00 86.88 189 LEU A O 1
ATOM 1550 N N . GLN A 1 190 ? -6.655 14.263 5.865 1.00 83.62 190 GLN A N 1
ATOM 1551 C CA . GLN A 1 190 ? -7.055 14.600 4.493 1.00 83.62 190 GLN A CA 1
ATOM 1552 C C . GLN A 1 190 ? -6.945 16.103 4.186 1.00 83.62 190 GLN A C 1
ATOM 1554 O O . GLN A 1 190 ? -6.600 16.503 3.068 1.00 83.62 190 GLN A O 1
ATOM 1559 N N . SER A 1 191 ? -7.209 16.956 5.178 1.00 91.00 191 SER A N 1
ATOM 1560 C CA . SER A 1 191 ? -7.134 18.412 5.020 1.00 91.00 191 SER A CA 1
ATOM 1561 C C . SER A 1 191 ? -5.704 18.965 5.045 1.00 91.00 191 SER A C 1
ATOM 1563 O O . SER A 1 191 ? -5.498 20.092 4.577 1.00 91.00 191 SER A O 1
ATOM 1565 N N . SER A 1 192 ? -4.701 18.172 5.437 1.00 94.06 192 SER A N 1
ATOM 1566 C CA . SER A 1 192 ? -3.302 18.609 5.498 1.00 94.06 192 SER A CA 1
ATOM 1567 C C . SER A 1 192 ? -2.724 19.020 4.142 1.00 94.06 192 SER A C 1
ATOM 1569 O O . SER A 1 192 ? -2.615 18.233 3.198 1.00 94.06 192 SER A O 1
ATOM 1571 N N . GLN A 1 193 ? -2.302 20.282 4.053 1.00 96.19 193 GLN A N 1
ATOM 1572 C CA . GLN A 1 193 ? -1.620 20.806 2.873 1.00 96.19 193 GLN A CA 1
ATOM 1573 C C . GLN A 1 193 ? -0.204 20.247 2.745 1.00 96.19 193 GLN A C 1
ATOM 1575 O O . GLN A 1 193 ? 0.223 19.927 1.637 1.00 96.19 193 GLN A O 1
ATOM 1580 N N . GLN A 1 194 ? 0.505 20.107 3.862 1.00 95.06 194 GLN A N 1
ATOM 1581 C CA . GLN A 1 194 ? 1.857 19.567 3.905 1.00 95.06 194 GLN A CA 1
ATOM 1582 C C . GLN A 1 194 ? 1.866 18.117 3.425 1.00 95.06 194 GLN A C 1
ATOM 1584 O O . GLN A 1 194 ? 2.666 17.775 2.557 1.00 95.06 194 GLN A O 1
ATOM 1589 N N . LEU A 1 195 ? 0.925 17.295 3.900 1.00 91.94 195 LEU A N 1
ATOM 1590 C CA . LEU A 1 195 ? 0.796 15.916 3.442 1.00 91.94 195 LEU A CA 1
ATOM 1591 C C . LEU A 1 195 ? 0.535 15.855 1.935 1.00 91.94 195 LEU A C 1
ATOM 1593 O O . LEU A 1 195 ? 1.228 15.126 1.234 1.00 91.94 195 LEU A O 1
ATOM 1597 N N . ARG A 1 196 ? -0.391 16.669 1.406 1.00 93.12 196 ARG A N 1
ATOM 1598 C CA . ARG A 1 196 ? -0.653 16.725 -0.045 1.00 93.12 196 ARG A CA 1
ATOM 1599 C C . ARG A 1 196 ? 0.591 17.077 -0.862 1.00 93.12 196 ARG A C 1
ATOM 1601 O O . ARG A 1 196 ? 0.797 16.489 -1.918 1.00 93.12 196 ARG A O 1
ATOM 1608 N N . ILE A 1 197 ? 1.425 18.004 -0.386 1.00 95.25 197 ILE A N 1
ATOM 1609 C CA . ILE A 1 197 ? 2.680 18.374 -1.063 1.00 95.25 197 ILE A CA 1
ATOM 1610 C C . ILE A 1 197 ? 3.651 17.186 -1.099 1.00 95.25 197 ILE A C 1
ATOM 1612 O O . ILE A 1 197 ? 4.259 16.925 -2.137 1.00 95.25 197 ILE A O 1
ATOM 1616 N N . LEU A 1 198 ? 3.786 16.453 0.008 1.00 92.00 198 LEU A N 1
ATOM 1617 C CA . LEU A 1 198 ? 4.664 15.281 0.089 1.00 92.00 198 LEU A CA 1
ATOM 1618 C C . LEU A 1 198 ? 4.159 14.129 -0.787 1.00 92.00 198 LEU A C 1
ATOM 1620 O O . LEU A 1 198 ? 4.944 13.544 -1.528 1.00 92.00 198 LEU A O 1
ATOM 1624 N N . LEU A 1 199 ? 2.850 13.862 -0.783 1.00 89.44 199 LEU A N 1
ATOM 1625 C CA . LEU A 1 199 ? 2.238 12.869 -1.670 1.00 89.44 199 LEU A CA 1
ATOM 1626 C C . LEU A 1 199 ? 2.416 13.240 -3.146 1.00 89.44 199 LEU A C 1
ATOM 1628 O O . LEU A 1 199 ? 2.724 12.378 -3.961 1.00 89.44 199 LEU A O 1
ATOM 1632 N N . TRP A 1 200 ? 2.303 14.523 -3.494 1.00 92.88 200 TRP A N 1
ATOM 1633 C CA . TRP A 1 200 ? 2.556 14.979 -4.860 1.00 92.88 200 TRP A CA 1
ATOM 1634 C C . TRP A 1 200 ? 4.019 14.783 -5.285 1.00 92.88 200 TRP A C 1
ATOM 1636 O O . TRP A 1 200 ? 4.280 14.439 -6.437 1.00 92.88 200 TRP A O 1
ATOM 1646 N N . ARG A 1 201 ? 4.987 14.951 -4.371 1.00 93.50 201 ARG A N 1
ATOM 1647 C CA . ARG A 1 201 ? 6.396 14.620 -4.654 1.00 93.50 201 ARG A CA 1
ATOM 1648 C C . ARG A 1 201 ? 6.558 13.134 -4.969 1.00 93.50 201 ARG A C 1
ATOM 1650 O O . ARG A 1 201 ? 7.171 12.820 -5.981 1.00 93.50 201 ARG A O 1
ATOM 1657 N N . LEU A 1 202 ? 5.952 12.247 -4.178 1.00 89.19 202 LEU A N 1
ATOM 1658 C CA . LEU A 1 202 ? 5.964 10.800 -4.434 1.00 89.19 202 LEU A CA 1
ATOM 1659 C C . LEU A 1 202 ? 5.299 10.448 -5.774 1.00 89.19 202 LEU A C 1
ATOM 1661 O O . LEU A 1 202 ? 5.830 9.646 -6.540 1.00 89.19 202 LEU A O 1
ATOM 1665 N N . GLN A 1 203 ? 4.191 11.108 -6.112 1.00 91.31 203 GLN A N 1
ATOM 1666 C CA . GLN A 1 203 ? 3.473 10.888 -7.368 1.00 91.31 203 GLN A CA 1
ATOM 1667 C C . GLN A 1 203 ? 4.336 11.171 -8.608 1.00 91.31 203 GLN A C 1
ATOM 1669 O O . GLN A 1 203 ? 4.171 10.515 -9.636 1.00 91.31 203 GLN A O 1
ATOM 1674 N N . ARG A 1 204 ? 5.307 12.094 -8.527 1.00 92.38 204 ARG A N 1
ATOM 1675 C CA . ARG A 1 204 ? 6.267 12.346 -9.622 1.00 92.38 204 ARG A CA 1
ATOM 1676 C C . ARG A 1 204 ? 7.183 11.154 -9.916 1.00 92.38 204 ARG A C 1
ATOM 1678 O O . ARG A 1 204 ? 7.756 11.108 -10.999 1.00 92.38 204 ARG A O 1
ATOM 1685 N N . HIS A 1 205 ? 7.282 10.214 -8.980 1.00 88.81 205 HIS A N 1
ATOM 1686 C CA . HIS A 1 205 ? 7.995 8.944 -9.104 1.00 88.81 205 HIS A CA 1
ATOM 1687 C C . HIS A 1 205 ? 7.034 7.758 -9.303 1.00 88.81 205 HIS A C 1
ATOM 1689 O O . HIS A 1 205 ? 7.414 6.612 -9.105 1.00 88.81 205 HIS A O 1
ATOM 1695 N N . GLY A 1 206 ? 5.777 8.026 -9.680 1.00 87.50 206 GLY A N 1
ATOM 1696 C CA . GLY A 1 206 ? 4.764 7.011 -9.987 1.00 87.50 206 GLY A CA 1
ATOM 1697 C C . GLY A 1 206 ? 3.929 6.534 -8.792 1.00 87.50 206 GLY A C 1
ATOM 1698 O O . GLY A 1 206 ? 2.962 5.803 -8.990 1.00 87.50 206 GLY A O 1
ATOM 1699 N N . PHE A 1 207 ? 4.234 6.979 -7.569 1.00 87.88 207 PHE A N 1
ATOM 1700 C CA . PHE A 1 207 ? 3.494 6.608 -6.358 1.00 87.88 207 PHE A CA 1
ATOM 1701 C C . PHE A 1 207 ? 2.194 7.419 -6.226 1.00 87.88 207 PHE A C 1
ATOM 1703 O O . PHE A 1 207 ? 2.131 8.419 -5.504 1.00 87.88 207 PHE A O 1
ATOM 1710 N N . ASP A 1 208 ? 1.146 7.004 -6.937 1.00 90.44 208 ASP A N 1
ATOM 1711 C CA . ASP A 1 208 ? -0.185 7.621 -6.887 1.00 90.44 208 ASP A CA 1
ATOM 1712 C C . ASP A 1 208 ? -0.996 7.130 -5.678 1.00 90.44 208 ASP A C 1
ATOM 1714 O O . ASP A 1 208 ? -2.013 6.452 -5.801 1.00 90.44 208 ASP A O 1
ATOM 1718 N N . ILE A 1 209 ? -0.533 7.492 -4.481 1.00 86.75 209 ILE A N 1
ATOM 1719 C CA . ILE A 1 209 ? -1.142 7.105 -3.201 1.00 86.75 209 ILE A CA 1
ATOM 1720 C C . ILE A 1 209 ? -2.671 7.346 -3.167 1.00 86.75 209 ILE A C 1
ATOM 1722 O O . ILE A 1 209 ? -3.404 6.421 -2.807 1.00 86.75 209 ILE A O 1
ATOM 1726 N N . PRO A 1 210 ? -3.207 8.524 -3.555 1.00 84.56 210 PRO A N 1
ATOM 1727 C CA . PRO A 1 210 ? -4.656 8.717 -3.623 1.00 84.56 210 PRO A CA 1
ATOM 1728 C C . PRO A 1 210 ? -5.349 7.815 -4.655 1.00 84.56 210 PRO A C 1
ATOM 1730 O O . PRO A 1 210 ? -6.472 7.375 -4.410 1.00 84.56 210 PRO A O 1
ATOM 1733 N N . GLY A 1 211 ? -4.707 7.540 -5.794 1.00 87.94 211 GLY A N 1
ATOM 1734 C CA . GLY A 1 211 ? -5.198 6.592 -6.794 1.00 87.94 211 GLY A CA 1
ATOM 1735 C C . GLY A 1 211 ? -5.290 5.165 -6.251 1.00 87.94 211 GLY A C 1
ATOM 1736 O O . GLY A 1 211 ? -6.329 4.522 -6.405 1.00 87.94 211 GLY A O 1
ATOM 1737 N N . TRP A 1 212 ? -4.270 4.708 -5.522 1.00 88.88 212 TRP A N 1
ATOM 1738 C CA . TRP A 1 212 ? -4.224 3.366 -4.925 1.00 88.88 212 TRP A CA 1
ATOM 1739 C C . TRP A 1 212 ? -5.317 3.172 -3.881 1.00 88.88 212 TRP A C 1
ATOM 1741 O O . TRP A 1 212 ? -5.987 2.141 -3.876 1.00 88.88 212 TRP A O 1
ATOM 1751 N N . ILE A 1 213 ? -5.590 4.200 -3.066 1.00 81.38 213 ILE A N 1
ATOM 1752 C CA . ILE A 1 213 ? -6.746 4.203 -2.157 1.00 81.38 213 ILE A CA 1
ATOM 1753 C C . ILE A 1 213 ? -8.033 3.931 -2.939 1.00 81.38 213 ILE A C 1
ATOM 1755 O O . ILE A 1 213 ? -8.843 3.108 -2.525 1.00 81.38 213 ILE A O 1
ATOM 1759 N N . GLN A 1 214 ? -8.234 4.600 -4.076 1.00 85.44 214 GLN A N 1
ATOM 1760 C CA . GLN A 1 214 ? -9.441 4.402 -4.876 1.00 85.44 214 GLN A CA 1
ATOM 1761 C C . GLN A 1 214 ? -9.499 3.013 -5.518 1.00 85.44 214 GLN A C 1
ATOM 1763 O O . GLN A 1 214 ? -10.591 2.466 -5.637 1.00 85.44 214 GLN A O 1
ATOM 1768 N N . GLN A 1 215 ? -8.369 2.440 -5.938 1.00 88.69 215 GLN A N 1
ATOM 1769 C CA . GLN A 1 215 ? -8.324 1.075 -6.476 1.00 88.69 215 GLN A CA 1
ATOM 1770 C C . GLN A 1 215 ? -8.744 0.055 -5.414 1.00 88.69 215 GLN A C 1
ATOM 1772 O O . GLN A 1 215 ? -9.635 -0.755 -5.666 1.00 88.69 215 GLN A O 1
ATOM 1777 N N . ILE A 1 216 ? -8.203 0.178 -4.200 1.00 84.25 216 ILE A N 1
ATOM 1778 C CA . ILE A 1 216 ? -8.569 -0.670 -3.059 1.00 84.25 216 ILE A CA 1
ATOM 1779 C C . ILE A 1 216 ? -10.052 -0.487 -2.705 1.00 84.25 216 ILE A C 1
ATOM 1781 O O . ILE A 1 216 ? -10.779 -1.467 -2.546 1.00 84.25 216 ILE A O 1
ATOM 1785 N N . GLN A 1 217 ? -10.541 0.758 -2.640 1.00 80.50 217 GLN A N 1
ATOM 1786 C CA . GLN A 1 217 ? -11.960 1.041 -2.398 1.00 80.50 217 GLN A CA 1
ATOM 1787 C C . GLN A 1 217 ? -12.851 0.360 -3.430 1.00 80.50 217 GLN A C 1
ATOM 1789 O O . GLN A 1 217 ? -13.825 -0.287 -3.054 1.00 80.50 217 GLN A O 1
ATOM 1794 N N . ARG A 1 218 ? -12.528 0.503 -4.720 1.00 84.88 218 ARG A N 1
ATOM 1795 C CA . ARG A 1 218 ? -13.300 -0.105 -5.806 1.00 84.88 218 ARG A CA 1
ATOM 1796 C C . ARG A 1 218 ? -13.318 -1.614 -5.663 1.00 84.88 218 ARG A C 1
ATOM 1798 O O . ARG A 1 218 ? -14.411 -2.162 -5.655 1.00 84.88 218 ARG A O 1
ATOM 1805 N N . TYR A 1 219 ? -12.156 -2.238 -5.466 1.00 84.75 219 TYR A N 1
ATOM 1806 C CA . TYR A 1 219 ? -12.035 -3.679 -5.263 1.00 84.75 219 TYR A CA 1
ATOM 1807 C C . TYR A 1 219 ? -13.058 -4.179 -4.235 1.00 84.75 219 TYR A C 1
ATOM 1809 O O . TYR A 1 219 ? -13.910 -4.986 -4.587 1.00 84.75 219 TYR A O 1
ATOM 1817 N N . PHE A 1 220 ? -13.091 -3.603 -3.030 1.00 76.69 220 PHE A N 1
ATOM 1818 C CA . PHE A 1 220 ? -14.032 -4.015 -1.976 1.00 76.69 220 PHE A CA 1
ATOM 1819 C C . PHE A 1 220 ? -15.468 -3.482 -2.117 1.00 76.69 220 PHE A C 1
ATOM 1821 O O . PHE A 1 220 ? -16.353 -3.958 -1.417 1.00 76.69 220 PHE A O 1
ATOM 1828 N N . SER A 1 221 ? -15.737 -2.499 -2.983 1.00 70.19 221 SER A N 1
ATOM 1829 C CA . SER A 1 221 ? -17.093 -1.946 -3.164 1.00 70.19 221 SER A CA 1
ATOM 1830 C C . SER A 1 221 ? -17.967 -2.787 -4.104 1.00 70.19 221 SER A C 1
ATOM 1832 O O . SER A 1 221 ? -19.195 -2.674 -4.062 1.00 70.19 221 SER A O 1
ATOM 1834 N N . PHE A 1 222 ? -17.363 -3.628 -4.951 1.00 52.25 222 PHE A N 1
ATOM 1835 C CA . PHE A 1 222 ? -18.087 -4.469 -5.914 1.00 52.25 222 PHE A CA 1
ATOM 1836 C C . PHE A 1 222 ? -18.892 -5.617 -5.273 1.00 52.25 222 PHE A C 1
ATOM 1838 O O . PHE A 1 222 ? -19.668 -6.260 -5.974 1.00 52.25 222 PHE A O 1
ATOM 1845 N N . SER A 1 223 ? -18.776 -5.837 -3.959 1.00 39.34 223 SER A N 1
ATOM 1846 C CA . SER A 1 223 ? -19.555 -6.823 -3.193 1.00 39.34 223 SER A CA 1
ATOM 1847 C C . SER A 1 223 ? -20.848 -6.271 -2.570 1.00 39.34 223 SER A C 1
ATOM 1849 O O . SER A 1 223 ? -21.530 -6.992 -1.843 1.00 39.34 223 SER A O 1
ATOM 1851 N N . SER A 1 224 ? -21.226 -5.018 -2.857 1.00 30.97 224 SER A N 1
ATOM 1852 C CA . SER A 1 224 ? -22.524 -4.464 -2.440 1.00 30.97 224 SER A CA 1
ATOM 1853 C C . SER A 1 224 ? -23.681 -5.018 -3.291 1.00 30.97 224 SER A C 1
ATOM 1855 O O . SER A 1 224 ? -24.110 -4.399 -4.265 1.00 30.97 224 SER A O 1
ATOM 1857 N N . PHE A 1 225 ? -24.174 -6.202 -2.914 1.00 29.77 225 PHE A N 1
ATOM 1858 C CA . PHE A 1 225 ? -25.500 -6.719 -3.280 1.00 29.77 225 PHE A CA 1
ATOM 1859 C C . PHE A 1 225 ? -26.515 -6.464 -2.163 1.00 29.77 225 PHE A C 1
ATOM 1861 O O . PHE A 1 225 ? -26.134 -6.587 -0.977 1.00 29.77 225 PHE A O 1
#

Radius of gyration: 18.62 Å; Cα contacts (8 Å, |Δi|>4): 182; chains: 1; bounding box: 43×40×57 Å

Nearest PDB structures (foldseek):
  4jrb-assembly1_A  TM=6.132E-01  e=9.374E-07  Aequorea victoria
  6xrx-assembly1_A  TM=6.343E-01  e=9.259E-06  Escherichia coli K-12

Foldseek 3Di:
DDLPPVLVLCVCLLADDDDDDDDDDDDDDDDDPPDDPVVLLVVLLVQQPQVVLLLLLLLCCVPPPLSVLLVVCSPDPLVVVLSVLQCPDPLSVLLQVLCVVLVHHSVSSSVSNVVSHDPVSSPDDDDPVSVPDPDDADHPLSSLLVSLVRGPLVVSVVSLVVCCVPPPSSVSSVVSCVDPVVVVSVCSVVPDPSNVVSCVVSVVSVNNSVSSSVSVVVSNVVPPD

InterPro domains:
  IPR010629 Insect allergen-related [PF06757] (37-212)
  IPR010629 Insect allergen-related [PTHR21163] (27-223)

Organism: Culex quinquefasciatus (NCBI:txid7176)

Mean predicted aligned error: 8.75 Å

Sequence (225 aa):
MEPSIVSLLLLFSLGASSSGYNLPTTRHVEEQPRHHLQQDILDFLNLIPFDDVQSLMQYYYHYDAQVESALDYVSSEDYTQIKLEIMNLSEVRSFRRYLDGIGFSVVHVWRELTKRFDVEEIFAEPDEAMRSLNLTTRGLNGLVDDILALLPQDEIILLFFDKLETSNDFSYFFEQVGSGEFENVLNMLQSSQQLRILLWRLQRHGFDIPGWIQQIQRYFSFSSF

Solvent-accessible surface area (backbone atoms only — not comparable to full-atom values): 13186 Å² total; per-residue (Å²): 134,81,76,49,68,69,30,64,58,58,62,52,65,80,63,81,85,89,79,93,80,89,78,86,90,79,82,90,72,97,68,78,85,91,73,48,45,68,56,56,55,48,56,60,58,68,58,51,57,52,70,61,48,42,53,50,50,21,48,39,40,77,73,21,75,56,31,33,56,31,60,57,41,64,77,34,69,66,46,51,49,50,52,53,52,50,64,67,34,68,42,50,45,47,41,51,50,51,36,46,71,64,64,46,49,66,69,56,56,34,52,61,51,54,74,65,53,64,68,66,63,36,71,46,81,74,53,73,70,59,69,66,57,83,75,86,77,57,41,52,67,34,50,52,53,55,48,58,71,64,41,54,61,68,60,53,52,50,50,48,53,49,36,55,75,73,32,70,52,47,33,50,39,52,52,48,63,72,29,71,66,41,48,52,42,49,50,49,44,73,67,34,64,68,55,51,53,51,49,52,58,43,34,78,53,59,47,47,62,75,57,51,31,50,52,47,33,51,66,69,54,74,73,78,124

Secondary structure (DSSP, 8-state):
----THHHHGGGGGS--S-------------S---SHHHHHHHHHTTS-HHHHHHHHHHHHHH-HHHHHHHHHHTSHHHHHHHHHHHT-HHHHHHHHHHHHTT--HHHHHHHHHTT--HHHHHSPP-HHHHH------HHHHHHHHHHHHS-HHHHHHHHHHHHHH-HHHHHHHHHHTSHHHHHHHHHHHH-HHHHHHHHHHHTTT--HHHHHHHHHHHHHTT--